Protein AF-A0A7S1ZH70-F1 (afdb_monomer_lite)

Secondary structure (DSSP, 8-state):
-HHHHHHHHHHHHHHHHHHHHHHHHHHHHHHHHHHHHHHHHHHHHHHHHHHHHHH----SSHHHHHHHHHHHHHHHHHHHHHHHHHHHHHHTT-------------TT------------------PPP-----PPPP-PPPPPPPPPPPPPPPPP------------------TTSTTSSTTSS--

Structure (mmCIF, N/CA/C/O backbone):
data_AF-A0A7S1ZH70-F1
#
_entry.id   AF-A0A7S1ZH70-F1
#
loop_
_atom_site.group_PDB
_atom_site.id
_atom_site.type_symbol
_atom_site.label_atom_id
_atom_site.label_alt_id
_atom_site.label_comp_id
_atom_site.label_asym_id
_atom_site.label_entity_id
_atom_site.label_seq_id
_atom_site.pdbx_PDB_ins_code
_atom_site.Cartn_x
_atom_site.Cartn_y
_atom_site.Cartn_z
_atom_site.occupancy
_atom_site.B_iso_or_equiv
_atom_site.auth_seq_id
_atom_site.auth_comp_id
_atom_site.auth_asym_id
_atom_site.auth_atom_id
_atom_site.pdbx_PDB_model_num
ATOM 1 N N . SER A 1 1 ? -40.461 10.692 35.714 1.00 78.75 1 SER A N 1
ATOM 2 C CA . SER A 1 1 ? -40.812 12.091 35.344 1.00 78.75 1 SER A CA 1
ATOM 3 C C . SER A 1 1 ? -40.307 12.393 33.932 1.00 78.75 1 SER A C 1
ATOM 5 O O . SER A 1 1 ? -39.311 11.797 33.543 1.00 78.75 1 SER A O 1
ATOM 7 N N . ILE A 1 2 ? -40.936 13.295 33.163 1.00 85.19 2 ILE A N 1
ATOM 8 C CA . ILE A 1 2 ? -40.445 13.715 31.826 1.00 85.19 2 ILE A CA 1
ATOM 9 C C . ILE A 1 2 ? -38.984 14.205 31.889 1.00 85.19 2 ILE A C 1
ATOM 11 O O . ILE A 1 2 ? -38.187 13.892 31.008 1.00 85.19 2 ILE A O 1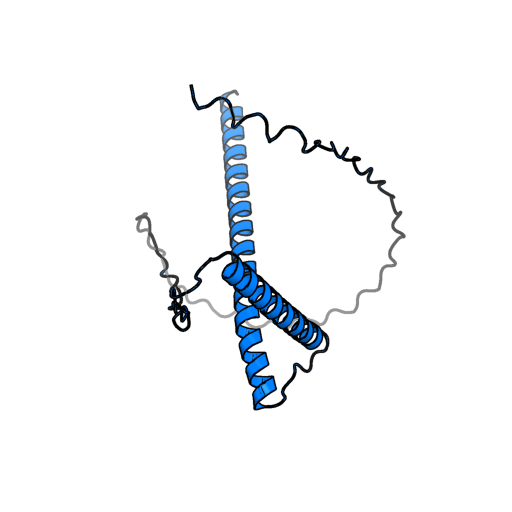
ATOM 15 N N . GLY A 1 3 ? -38.592 14.879 32.977 1.00 87.69 3 GLY A N 1
ATOM 16 C CA . GLY A 1 3 ? -37.208 15.335 33.168 1.00 87.69 3 GLY A CA 1
ATOM 17 C C . GLY A 1 3 ? -36.186 14.198 33.305 1.00 87.69 3 GLY A C 1
ATOM 18 O O . GLY A 1 3 ? -35.054 14.316 32.852 1.00 87.69 3 GLY A O 1
ATOM 19 N N . GLU A 1 4 ? -36.586 13.058 33.860 1.00 87.88 4 GLU A N 1
ATOM 20 C CA . GLU A 1 4 ? -35.712 11.893 34.038 1.00 87.88 4 GLU A CA 1
ATOM 21 C C . GLU A 1 4 ? -35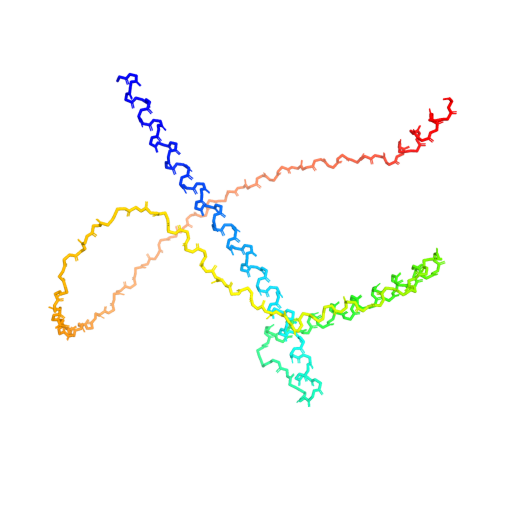.443 11.171 32.710 1.00 87.88 4 GLU A C 1
ATOM 23 O O . GLU A 1 4 ? -34.321 10.746 32.435 1.00 87.88 4 GLU A O 1
ATOM 28 N N . GLN A 1 5 ? -36.453 11.104 31.837 1.00 87.06 5 GLN A N 1
ATOM 29 C CA . GLN A 1 5 ? -36.300 10.568 30.482 1.00 87.06 5 GLN A CA 1
ATOM 30 C C . GLN A 1 5 ? -35.365 11.439 29.636 1.00 87.06 5 GLN A C 1
ATOM 32 O O . GLN A 1 5 ? -34.507 10.903 28.935 1.00 87.06 5 GLN A O 1
ATOM 37 N N . ALA A 1 6 ? -35.472 12.768 29.751 1.00 88.25 6 ALA A N 1
ATOM 38 C CA . ALA A 1 6 ? -34.573 13.698 29.069 1.00 88.25 6 ALA A CA 1
ATOM 39 C C . ALA A 1 6 ? -33.112 13.536 29.531 1.00 88.25 6 ALA A C 1
ATOM 41 O O . ALA A 1 6 ? -32.202 13.478 28.703 1.00 88.25 6 ALA A O 1
ATOM 42 N N . LEU A 1 7 ? -32.879 13.385 30.840 1.00 91.56 7 LEU A N 1
ATOM 43 C CA . LEU A 1 7 ? -31.537 13.152 31.387 1.00 91.56 7 LEU A CA 1
ATOM 44 C C . LEU A 1 7 ? -30.940 11.817 30.920 1.00 91.56 7 LEU A C 1
ATOM 46 O O . LEU A 1 7 ? -29.763 11.759 30.556 1.00 91.56 7 LEU A O 1
ATOM 50 N N . ASN A 1 8 ? -31.739 10.749 30.884 1.00 90.81 8 ASN A N 1
ATOM 51 C CA . ASN A 1 8 ? -31.286 9.446 30.396 1.00 90.81 8 ASN A CA 1
ATOM 52 C C . ASN A 1 8 ? -30.991 9.469 28.890 1.00 90.81 8 ASN A C 1
ATOM 54 O O . ASN A 1 8 ? -29.968 8.931 28.465 1.00 90.81 8 ASN A O 1
ATOM 58 N N . ALA A 1 9 ? -31.816 10.152 28.090 1.00 88.81 9 ALA A N 1
ATOM 59 C CA . ALA A 1 9 ? -31.551 10.356 26.667 1.00 88.81 9 ALA A CA 1
ATOM 60 C C . ALA A 1 9 ? -30.234 11.117 26.435 1.00 88.81 9 ALA A C 1
ATOM 62 O O . ALA A 1 9 ? -29.438 10.712 25.589 1.00 88.81 9 ALA A O 1
ATOM 63 N N . GLY A 1 10 ? -29.958 12.154 27.235 1.00 91.12 10 GLY A N 1
ATOM 64 C CA . GLY A 1 10 ? -28.695 12.894 27.188 1.00 91.12 10 GLY A CA 1
ATOM 65 C C . GLY A 1 10 ? -27.475 12.018 27.489 1.00 91.12 10 GLY A C 1
ATOM 66 O O . GLY A 1 10 ? -26.493 12.058 26.750 1.00 91.12 10 GLY A O 1
ATOM 67 N N . LYS A 1 11 ? -27.549 11.160 28.517 1.00 91.75 11 LYS A N 1
ATOM 68 C CA . LYS A 1 11 ? -26.471 10.206 28.841 1.00 91.75 11 LYS A CA 1
ATOM 69 C C . LYS A 1 11 ? -26.224 9.206 27.710 1.00 91.75 11 LYS A C 1
ATOM 71 O O . LYS A 1 11 ? -25.075 8.979 27.342 1.00 91.75 11 LYS A O 1
ATOM 76 N N . VAL A 1 12 ? -27.288 8.643 27.131 1.00 92.25 12 VAL A N 1
ATOM 77 C CA . VAL A 1 12 ? -27.175 7.704 26.001 1.00 92.25 12 VAL A CA 1
ATOM 78 C C . VAL A 1 12 ? -26.585 8.393 24.772 1.00 92.25 12 VAL A C 1
ATOM 80 O O . VAL A 1 12 ? -25.713 7.825 24.117 1.00 92.25 12 VAL A O 1
ATOM 83 N N . ALA A 1 13 ? -27.010 9.621 24.469 1.00 92.62 13 ALA A N 1
ATOM 84 C CA . ALA A 1 13 ? -26.456 10.398 23.365 1.00 92.62 13 ALA A CA 1
ATOM 85 C C . ALA A 1 13 ? -24.967 10.710 23.580 1.00 92.62 13 ALA A C 1
ATOM 87 O O . ALA A 1 13 ? -24.171 10.518 22.663 1.00 92.62 13 ALA A O 1
ATOM 88 N N . ALA A 1 14 ? -24.573 11.107 24.795 1.00 93.06 14 ALA A N 1
ATOM 89 C CA . ALA A 1 14 ? -23.177 11.365 25.138 1.00 93.06 14 ALA A CA 1
ATOM 90 C C . ALA A 1 14 ? -22.303 10.106 24.995 1.00 93.06 14 ALA A C 1
ATOM 92 O O . ALA A 1 14 ? -21.243 10.167 24.374 1.00 93.06 14 ALA A O 1
ATOM 93 N N . MET A 1 15 ? -22.772 8.955 25.494 1.00 92.56 15 MET A N 1
ATOM 94 C CA . MET A 1 15 ? -22.069 7.674 25.345 1.00 92.56 15 MET A CA 1
ATOM 95 C C . MET A 1 15 ? -21.939 7.238 23.882 1.00 92.56 15 MET A C 1
ATOM 97 O O . MET A 1 15 ? -20.882 6.780 23.459 1.00 92.56 15 MET A O 1
ATOM 101 N N . ARG A 1 16 ? -22.999 7.393 23.082 1.00 91.69 16 ARG A N 1
ATOM 102 C CA . ARG A 1 16 ? -22.940 7.070 21.649 1.00 91.69 16 ARG A CA 1
ATOM 103 C C . ARG A 1 16 ? -22.021 8.023 20.891 1.00 91.69 16 ARG A C 1
ATOM 105 O O . ARG A 1 16 ? -21.341 7.597 19.963 1.00 91.69 16 ARG A O 1
ATOM 112 N N . GLY A 1 17 ? -21.976 9.292 21.294 1.00 94.06 17 GLY A N 1
ATOM 113 C CA . GLY A 1 17 ? -21.063 10.284 20.735 1.00 94.06 17 GLY A CA 1
ATOM 114 C C . GLY A 1 17 ? -19.596 9.936 20.992 1.00 94.06 17 GLY A C 1
ATOM 115 O O . GLY A 1 17 ? -18.787 10.000 20.066 1.00 94.06 17 GLY A O 1
ATOM 116 N N . SER A 1 18 ? -19.249 9.513 22.213 1.00 94.62 18 SER A N 1
ATOM 117 C CA . SER A 1 18 ? -17.877 9.096 22.528 1.00 94.62 18 SER A CA 1
ATOM 118 C C . SER A 1 18 ? -17.482 7.814 21.796 1.00 94.62 18 SER A C 1
ATOM 120 O O . SER A 1 18 ? -16.385 7.746 21.248 1.00 94.62 18 SER A O 1
ATOM 122 N N . GLU A 1 19 ? -18.384 6.836 21.702 1.00 94.69 19 GLU A N 1
ATOM 123 C CA . GLU A 1 19 ? -18.140 5.605 20.947 1.00 94.69 19 GLU A CA 1
ATOM 124 C C . GLU A 1 19 ? -17.935 5.879 19.450 1.00 94.69 19 GLU A C 1
ATOM 126 O O . GLU A 1 19 ? -16.988 5.367 18.848 1.00 94.69 19 GLU A O 1
ATOM 131 N N . ALA A 1 20 ? -18.785 6.717 18.847 1.00 96.38 20 ALA A N 1
ATOM 132 C CA . ALA A 1 20 ? -18.647 7.113 17.449 1.00 96.38 20 ALA A CA 1
ATOM 133 C C . ALA A 1 20 ? -17.297 7.796 17.195 1.00 96.38 20 ALA A C 1
ATOM 135 O O . ALA A 1 20 ? -16.597 7.425 16.253 1.00 96.38 20 ALA A O 1
ATOM 136 N N . LYS A 1 21 ? -16.889 8.718 18.080 1.00 96.50 21 LYS A N 1
ATOM 137 C CA . LYS A 1 21 ? -15.575 9.367 18.014 1.00 96.50 21 LYS A CA 1
ATOM 138 C C . LYS A 1 21 ? -14.439 8.342 18.057 1.00 96.50 21 LYS A C 1
ATOM 140 O O . LYS A 1 21 ? -13.582 8.356 17.179 1.00 96.50 21 LYS A O 1
ATOM 145 N N . SER A 1 22 ? -14.452 7.419 19.021 1.00 96.81 22 SER A N 1
ATOM 146 C CA . SER A 1 22 ? -13.400 6.402 19.141 1.00 96.81 22 SER A CA 1
ATOM 147 C C . SER A 1 22 ? -13.312 5.497 17.910 1.00 96.81 22 SER A C 1
ATOM 149 O O . SER A 1 22 ? -12.210 5.177 17.469 1.00 96.81 22 SER A O 1
ATOM 151 N N . ARG A 1 23 ? -14.446 5.112 17.311 1.00 96.81 23 ARG A N 1
ATOM 152 C CA . ARG A 1 23 ? -14.457 4.318 16.070 1.00 96.81 23 ARG A CA 1
ATOM 153 C C . ARG A 1 23 ? -13.861 5.091 14.896 1.00 96.81 23 ARG A C 1
ATOM 155 O O . ARG A 1 23 ? -13.096 4.521 14.119 1.00 96.81 23 ARG A O 1
ATOM 162 N N . THR A 1 24 ? -14.179 6.379 14.776 1.00 97.88 24 THR A N 1
ATOM 163 C CA . THR A 1 24 ? -13.577 7.243 13.755 1.00 97.88 24 THR A CA 1
ATOM 164 C C . THR A 1 24 ? -12.068 7.363 13.955 1.00 97.88 24 THR A C 1
ATOM 166 O O . THR A 1 24 ? -11.327 7.188 12.990 1.00 97.88 24 THR A O 1
ATOM 169 N N . ASP A 1 25 ? -11.601 7.572 15.187 1.00 97.31 25 ASP A N 1
ATOM 170 C CA . ASP A 1 25 ? -10.170 7.680 15.490 1.00 97.31 25 ASP A CA 1
ATOM 171 C C . ASP A 1 25 ? -9.408 6.392 15.129 1.00 97.31 25 ASP A C 1
ATOM 173 O O . ASP A 1 25 ? -8.321 6.454 14.550 1.00 97.31 25 ASP A O 1
ATOM 177 N N . VAL A 1 26 ? -9.985 5.218 15.413 1.00 98.00 26 VAL A N 1
ATOM 178 C CA . VAL A 1 26 ? -9.408 3.921 15.015 1.00 98.00 26 VAL A CA 1
ATOM 179 C C . VAL A 1 26 ? -9.323 3.808 13.494 1.00 98.00 26 VAL A C 1
ATOM 181 O O . VAL A 1 26 ? -8.246 3.533 12.969 1.00 98.00 26 VAL A O 1
ATOM 184 N N . ALA A 1 27 ? -10.407 4.104 12.774 1.00 97.69 27 ALA A N 1
ATOM 185 C CA . ALA A 1 27 ? -10.429 4.019 11.314 1.00 97.69 27 ALA A CA 1
ATOM 186 C C . ALA A 1 27 ? -9.417 4.972 10.648 1.00 97.69 27 ALA A C 1
ATOM 188 O O . ALA A 1 27 ? -8.801 4.632 9.637 1.00 97.69 27 ALA A O 1
ATOM 189 N N . VAL A 1 28 ? -9.220 6.170 11.210 1.00 98.06 28 VAL A N 1
ATOM 190 C CA . VAL A 1 28 ? -8.206 7.124 10.733 1.00 98.06 28 VAL A CA 1
ATOM 191 C C . VAL A 1 28 ? -6.799 6.559 10.936 1.00 98.06 28 VAL A C 1
ATOM 193 O O . VAL A 1 28 ? -5.997 6.575 10.001 1.00 98.06 28 VAL A O 1
ATOM 196 N N . LYS A 1 29 ? -6.505 6.008 12.119 1.00 97.44 29 LYS A N 1
ATOM 197 C CA . LYS A 1 29 ? -5.196 5.406 12.416 1.00 97.44 29 LYS A CA 1
ATOM 198 C C . LYS A 1 29 ? -4.912 4.174 11.564 1.00 97.44 29 LYS A C 1
ATOM 200 O O . LYS A 1 29 ? -3.794 4.015 11.086 1.00 97.44 29 LYS A O 1
ATOM 205 N N . GLU A 1 30 ? -5.906 3.328 11.315 1.00 97.62 30 GLU A N 1
ATOM 206 C CA . GLU A 1 30 ? -5.758 2.167 10.430 1.00 97.62 30 GLU A CA 1
ATOM 207 C C . GLU A 1 30 ? -5.365 2.588 9.010 1.00 97.62 30 GLU A C 1
ATOM 209 O O . GLU A 1 30 ? -4.441 2.016 8.431 1.00 97.62 30 GLU A O 1
ATOM 214 N N . ARG A 1 31 ? -5.989 3.644 8.471 1.00 96.81 31 ARG A N 1
ATOM 215 C CA . ARG A 1 31 ? -5.605 4.207 7.166 1.00 96.81 31 ARG A CA 1
ATOM 216 C C . ARG A 1 31 ? -4.177 4.746 7.167 1.00 96.81 31 ARG A C 1
ATOM 218 O O . ARG A 1 31 ? -3.447 4.504 6.211 1.00 96.81 31 ARG A O 1
ATOM 225 N N . GLN A 1 32 ? -3.764 5.432 8.233 1.00 97.00 32 GLN A N 1
ATOM 226 C CA . GLN A 1 32 ? -2.388 5.921 8.373 1.00 97.00 32 GLN A CA 1
ATOM 227 C C . GLN A 1 32 ? -1.381 4.766 8.408 1.00 97.00 32 GLN A C 1
ATOM 229 O O . GLN A 1 32 ? -0.375 4.811 7.708 1.00 97.00 32 GLN A O 1
ATOM 234 N N . ILE A 1 33 ? -1.672 3.702 9.161 1.00 96.75 33 ILE A N 1
ATOM 235 C CA . ILE A 1 33 ? -0.824 2.506 9.224 1.00 96.75 33 ILE A CA 1
ATOM 236 C C . ILE A 1 33 ? -0.704 1.854 7.844 1.00 96.75 33 ILE A C 1
ATOM 238 O O . ILE A 1 33 ? 0.391 1.453 7.455 1.00 96.75 33 ILE A O 1
ATOM 242 N N . LEU A 1 34 ? -1.805 1.741 7.098 1.00 97.19 34 LEU A N 1
ATOM 243 C CA . LEU A 1 34 ? -1.778 1.191 5.742 1.00 97.19 34 LEU A CA 1
ATOM 244 C C . LEU A 1 34 ? -0.919 2.040 4.804 1.00 97.19 34 LEU A C 1
ATOM 246 O O . LEU A 1 34 ? -0.105 1.483 4.074 1.00 97.19 34 LEU A O 1
ATOM 250 N N . HIS A 1 35 ? -1.051 3.363 4.867 1.00 96.38 35 HIS A N 1
ATOM 251 C CA . HIS A 1 35 ? -0.239 4.271 4.065 1.00 96.38 35 HIS A CA 1
ATOM 252 C C . HIS A 1 35 ? 1.257 4.136 4.387 1.00 96.38 35 HIS A C 1
ATOM 254 O O . HIS A 1 35 ? 2.059 3.947 3.479 1.00 96.38 35 HIS A O 1
ATOM 260 N N . ILE A 1 36 ? 1.626 4.114 5.672 1.00 97.12 36 ILE A N 1
ATOM 261 C CA . ILE A 1 36 ? 3.022 3.921 6.099 1.00 97.12 36 ILE A CA 1
ATOM 262 C C . ILE A 1 36 ? 3.561 2.571 5.617 1.00 97.12 36 ILE A C 1
ATOM 264 O O . ILE A 1 36 ? 4.693 2.492 5.155 1.00 97.12 36 ILE A O 1
ATOM 268 N N . LYS A 1 37 ? 2.761 1.500 5.694 1.00 95.38 37 LYS A N 1
ATOM 269 C CA . LYS A 1 37 ? 3.162 0.175 5.193 1.00 95.38 37 LYS A CA 1
ATOM 270 C C . LYS A 1 37 ? 3.405 0.174 3.684 1.00 95.38 37 LYS A C 1
ATOM 272 O O . LYS A 1 37 ? 4.312 -0.515 3.229 1.00 95.38 37 LYS A O 1
ATOM 277 N N . GLN A 1 38 ? 2.595 0.910 2.924 1.00 93.56 38 GLN A N 1
ATOM 278 C CA . GLN A 1 38 ? 2.762 1.047 1.478 1.00 93.56 38 GLN A CA 1
ATOM 279 C C . GLN A 1 38 ? 4.043 1.815 1.144 1.00 93.56 38 GLN A C 1
ATOM 281 O O . GLN A 1 38 ? 4.863 1.298 0.394 1.00 93.56 38 GLN A O 1
ATOM 286 N N . GLU A 1 39 ? 4.241 2.988 1.748 1.00 94.12 39 GLU A N 1
ATOM 287 C CA . GLU A 1 39 ? 5.449 3.810 1.574 1.00 94.12 39 GLU A CA 1
ATOM 288 C C . GLU A 1 39 ? 6.710 3.019 1.944 1.00 94.12 39 GLU A C 1
ATOM 290 O O . GLU A 1 39 ? 7.630 2.900 1.140 1.00 94.12 39 GLU A O 1
ATOM 295 N N . PHE A 1 40 ? 6.703 2.373 3.114 1.00 95.94 40 PHE A N 1
ATOM 296 C CA . PHE A 1 40 ? 7.801 1.519 3.559 1.00 95.94 40 PHE A CA 1
ATOM 297 C C . PHE A 1 40 ? 8.105 0.394 2.563 1.00 95.94 40 PHE A C 1
ATOM 299 O O . PHE A 1 40 ? 9.266 0.099 2.301 1.00 95.94 40 PHE A O 1
ATOM 306 N N . GLY A 1 41 ? 7.075 -0.246 2.001 1.00 92.62 41 GLY A N 1
ATOM 307 C CA . GLY A 1 41 ? 7.249 -1.303 1.007 1.00 92.62 41 GLY A CA 1
ATOM 308 C C . GLY A 1 41 ? 7.908 -0.809 -0.284 1.00 92.62 41 GLY A C 1
ATOM 309 O O . GLY A 1 41 ? 8.744 -1.522 -0.837 1.00 92.62 41 GLY A O 1
ATOM 310 N N . LEU A 1 42 ? 7.568 0.403 -0.733 1.00 92.75 42 LEU A N 1
ATOM 311 C CA . LEU A 1 42 ? 8.178 1.032 -1.908 1.00 92.75 42 LEU A CA 1
ATOM 312 C C . LEU A 1 42 ? 9.655 1.362 -1.656 1.00 92.75 42 LEU A C 1
ATOM 314 O O . LEU A 1 42 ? 10.510 0.962 -2.440 1.00 92.75 42 LEU A O 1
ATOM 318 N N . GLU A 1 43 ? 9.965 2.011 -0.531 1.00 94.62 43 GLU A N 1
ATOM 319 C CA . GLU A 1 43 ? 11.347 2.352 -0.168 1.00 94.62 43 GLU A CA 1
ATOM 320 C C . GLU A 1 43 ? 12.215 1.106 0.039 1.00 94.62 43 GLU A C 1
ATOM 322 O O . GLU A 1 43 ? 13.364 1.048 -0.403 1.00 94.62 43 GLU A O 1
ATOM 327 N N . LEU A 1 44 ? 11.663 0.084 0.699 1.00 94.94 44 LEU A N 1
ATOM 328 C CA . LEU A 1 44 ? 12.362 -1.175 0.919 1.00 94.94 44 LEU A CA 1
ATOM 329 C C . LEU A 1 44 ? 12.677 -1.868 -0.408 1.00 94.94 44 LEU A C 1
ATOM 331 O O . LEU A 1 44 ? 13.776 -2.396 -0.558 1.00 94.94 44 LEU A O 1
ATOM 335 N N . PHE A 1 45 ? 11.743 -1.870 -1.362 1.00 95.69 45 PHE A N 1
ATOM 336 C CA . PHE A 1 45 ? 11.951 -2.513 -2.657 1.00 95.69 45 PHE A CA 1
ATOM 337 C C . PHE A 1 45 ? 13.146 -1.914 -3.413 1.00 95.69 45 PHE A C 1
ATOM 339 O O . PHE A 1 45 ? 13.986 -2.670 -3.900 1.00 95.69 45 PHE A O 1
ATOM 346 N N . ASP A 1 46 ? 13.289 -0.586 -3.421 1.00 94.38 46 ASP A N 1
ATOM 347 C CA . ASP A 1 46 ? 14.436 0.092 -4.042 1.00 94.38 46 ASP A CA 1
ATOM 348 C C . ASP A 1 46 ? 15.767 -0.334 -3.401 1.00 94.38 46 ASP A C 1
ATOM 350 O O . ASP A 1 46 ? 16.752 -0.606 -4.093 1.00 94.38 46 ASP A O 1
ATOM 354 N N . VAL A 1 47 ? 15.802 -0.442 -2.068 1.00 95.69 47 VAL A N 1
ATOM 355 C CA . VAL A 1 47 ? 16.986 -0.924 -1.339 1.00 95.69 47 VAL A CA 1
ATOM 356 C C . VAL A 1 47 ? 17.301 -2.375 -1.699 1.00 95.69 47 VAL A C 1
ATOM 358 O O . VAL A 1 47 ? 18.466 -2.710 -1.915 1.00 95.69 47 VAL A O 1
ATOM 361 N N . LEU A 1 48 ? 16.282 -3.232 -1.788 1.00 95.44 48 LEU A N 1
ATOM 362 C CA . LEU A 1 48 ? 16.445 -4.637 -2.158 1.00 95.44 48 LEU A CA 1
ATOM 363 C C . LEU A 1 48 ? 17.006 -4.798 -3.573 1.00 95.44 48 LEU A C 1
ATOM 365 O O . LEU A 1 48 ? 17.937 -5.579 -3.759 1.00 95.44 48 LEU A O 1
ATOM 369 N N . MET A 1 49 ? 16.512 -4.014 -4.532 1.00 95.19 49 MET A N 1
ATOM 370 C CA . MET A 1 49 ? 17.051 -3.982 -5.892 1.00 95.19 49 MET A CA 1
ATOM 371 C C . MET A 1 49 ? 18.528 -3.584 -5.906 1.00 95.19 49 MET A C 1
ATOM 373 O O . MET A 1 49 ? 19.347 -4.284 -6.496 1.00 95.19 49 MET A O 1
ATOM 377 N N . MET A 1 50 ? 18.900 -2.510 -5.198 1.00 96.19 50 MET A N 1
ATOM 378 C CA . MET A 1 50 ? 20.304 -2.088 -5.116 1.00 96.19 50 MET A CA 1
ATOM 379 C C . MET A 1 50 ? 21.205 -3.164 -4.493 1.00 96.19 50 MET A C 1
ATOM 381 O O . MET A 1 50 ? 22.363 -3.303 -4.887 1.00 96.19 50 MET A O 1
ATOM 385 N N . LEU A 1 51 ? 20.712 -3.909 -3.501 1.00 96.50 51 LEU A N 1
ATOM 386 C CA . LEU A 1 51 ? 21.462 -4.999 -2.876 1.00 96.50 51 LEU A CA 1
ATOM 387 C C . LEU A 1 51 ? 21.607 -6.209 -3.807 1.00 96.50 51 LEU A C 1
ATOM 389 O O . LEU A 1 51 ? 22.671 -6.833 -3.831 1.00 96.50 51 LEU A O 1
ATOM 393 N N . GLU A 1 52 ? 20.574 -6.530 -4.584 1.00 96.00 52 GLU A N 1
ATOM 394 C CA . GLU A 1 52 ? 20.644 -7.576 -5.603 1.00 96.00 52 GLU A CA 1
ATOM 395 C C . GLU A 1 52 ? 21.659 -7.204 -6.693 1.00 96.00 52 GLU A C 1
ATOM 397 O O . GLU A 1 52 ? 22.544 -7.997 -7.003 1.00 96.00 52 GLU A O 1
ATOM 402 N N . GLU A 1 53 ? 21.586 -5.987 -7.231 1.00 96.19 53 GLU A N 1
ATOM 403 C CA . GLU A 1 53 ? 22.451 -5.532 -8.326 1.00 96.19 53 GLU A CA 1
ATOM 404 C C . GLU A 1 53 ? 23.926 -5.433 -7.914 1.00 96.19 53 GLU A C 1
ATOM 406 O O . GLU A 1 53 ? 24.808 -5.870 -8.653 1.00 96.19 53 GLU A O 1
ATOM 411 N N . ASN A 1 54 ? 24.209 -4.889 -6.725 1.00 97.81 54 ASN A N 1
ATOM 412 C CA . ASN A 1 54 ? 25.585 -4.652 -6.280 1.00 97.81 54 ASN A CA 1
ATOM 413 C C . ASN A 1 54 ? 26.226 -5.868 -5.603 1.00 97.81 54 ASN A C 1
ATOM 415 O O . ASN A 1 54 ? 27.443 -6.046 -5.674 1.00 97.81 54 ASN A O 1
ATOM 419 N N . HIS A 1 55 ? 25.433 -6.680 -4.900 1.00 96.69 55 HIS A N 1
ATOM 420 C CA . HIS A 1 55 ? 25.946 -7.753 -4.044 1.00 96.69 55 HIS A CA 1
ATOM 421 C C . HIS A 1 55 ? 25.375 -9.135 -4.372 1.00 96.69 55 HIS A C 1
ATOM 423 O O . HIS A 1 55 ? 25.769 -10.110 -3.732 1.00 96.69 55 HIS A O 1
ATOM 429 N N . GLY A 1 56 ? 24.447 -9.251 -5.328 1.00 96.19 56 GLY A N 1
ATOM 430 C CA . GLY A 1 56 ? 23.731 -10.503 -5.591 1.00 96.19 56 GLY A CA 1
ATOM 431 C C . GLY A 1 56 ? 22.894 -10.964 -4.397 1.00 96.19 56 GLY A C 1
ATOM 432 O O . GLY A 1 56 ? 22.601 -12.154 -4.264 1.00 96.19 56 GLY A O 1
ATOM 433 N N . TRP A 1 57 ? 22.572 -10.052 -3.476 1.00 96.94 57 TRP A N 1
ATOM 434 C CA . TRP A 1 57 ? 21.883 -10.400 -2.244 1.00 96.94 57 TRP A CA 1
ATOM 435 C C . TRP A 1 57 ? 20.385 -10.558 -2.496 1.00 96.94 57 TRP A C 1
ATOM 437 O O . TRP A 1 57 ? 19.753 -9.708 -3.116 1.00 96.94 57 TRP A O 1
ATOM 447 N N . LEU A 1 58 ? 19.806 -11.632 -1.961 1.00 95.19 58 LEU A N 1
ATOM 448 C CA . LEU A 1 58 ? 18.370 -11.895 -1.998 1.00 95.19 58 LEU A CA 1
ATOM 449 C C . LEU A 1 58 ? 17.869 -12.228 -0.588 1.00 95.19 58 LEU A C 1
ATOM 451 O O . LEU A 1 58 ? 18.584 -12.910 0.156 1.00 95.19 58 LEU A O 1
ATOM 455 N N . PRO A 1 59 ? 16.624 -11.858 -0.231 1.00 95.50 59 PRO A N 1
ATOM 456 C CA . PRO A 1 59 ? 16.054 -12.188 1.071 1.00 95.50 59 PRO A CA 1
ATOM 457 C C . PRO A 1 59 ? 16.143 -13.696 1.362 1.00 95.50 59 PRO A C 1
ATOM 459 O O . PRO A 1 59 ? 15.780 -14.496 0.492 1.00 95.50 59 PRO A O 1
ATOM 462 N N . PRO A 1 60 ? 16.640 -14.121 2.539 1.00 96.56 60 PRO A N 1
ATOM 463 C CA . PRO A 1 60 ? 16.769 -15.542 2.870 1.00 96.56 60 PRO A CA 1
ATOM 464 C C . PRO A 1 60 ? 15.414 -16.191 3.175 1.00 96.56 60 PRO A C 1
ATOM 466 O O . PRO A 1 60 ? 15.228 -17.379 2.922 1.00 96.56 60 PRO A O 1
ATOM 469 N N . ASP A 1 61 ? 14.463 -15.414 3.699 1.00 97.94 61 ASP A N 1
ATOM 470 C CA . ASP A 1 61 ? 13.112 -15.891 3.966 1.00 97.94 61 ASP A CA 1
ATOM 471 C C . ASP A 1 61 ? 12.350 -16.134 2.656 1.00 97.94 61 ASP A C 1
ATOM 473 O O . ASP A 1 61 ? 12.288 -15.273 1.774 1.00 97.94 61 ASP A O 1
ATOM 477 N N . ARG A 1 62 ? 11.749 -17.322 2.539 1.00 97.88 62 ARG A N 1
ATOM 478 C CA . ARG A 1 62 ? 11.056 -17.757 1.322 1.00 97.88 62 ARG A CA 1
ATOM 479 C C . ARG A 1 62 ? 9.836 -16.895 1.003 1.00 97.88 62 ARG A C 1
ATOM 481 O O . ARG A 1 62 ? 9.582 -16.639 -0.171 1.00 97.88 62 ARG A O 1
ATOM 488 N N . ASN A 1 63 ? 9.081 -16.469 2.013 1.00 97.19 63 ASN A N 1
ATOM 489 C CA . ASN A 1 63 ? 7.875 -15.671 1.802 1.00 97.19 63 ASN A CA 1
ATOM 490 C C . ASN A 1 63 ? 8.252 -14.255 1.370 1.00 97.19 63 ASN A C 1
ATOM 492 O O . ASN A 1 63 ? 7.687 -13.738 0.409 1.00 97.19 63 ASN A O 1
ATOM 496 N N . VAL A 1 64 ? 9.256 -13.663 2.024 1.00 95.25 64 VAL A N 1
ATOM 497 C CA . VAL A 1 64 ? 9.787 -12.349 1.638 1.00 95.25 64 VAL A CA 1
ATOM 498 C C . VAL A 1 64 ? 10.339 -12.392 0.214 1.00 95.25 64 VAL A C 1
ATOM 500 O O . VAL A 1 64 ? 10.023 -11.512 -0.583 1.00 95.25 64 VAL A O 1
ATOM 503 N N . ARG A 1 65 ? 11.095 -13.439 -0.143 1.00 96.88 65 ARG A N 1
ATOM 504 C CA . ARG A 1 65 ? 11.607 -13.617 -1.508 1.00 96.88 65 ARG A CA 1
ATOM 505 C C . ARG A 1 65 ? 10.483 -13.750 -2.536 1.00 96.88 65 ARG A C 1
ATOM 507 O O . ARG A 1 65 ? 10.528 -13.087 -3.561 1.00 96.88 65 ARG A O 1
ATOM 514 N N . ALA A 1 66 ? 9.447 -14.537 -2.246 1.00 97.38 66 ALA A N 1
ATOM 515 C CA . ALA A 1 66 ? 8.311 -14.691 -3.153 1.00 97.38 66 ALA A CA 1
ATOM 516 C C . ALA A 1 66 ? 7.581 -13.361 -3.418 1.00 97.38 66 ALA A C 1
ATOM 518 O O . ALA A 1 66 ? 7.193 -13.094 -4.556 1.00 97.38 66 ALA A O 1
ATOM 519 N N . ILE A 1 67 ? 7.418 -12.526 -2.384 1.00 95.75 67 ILE A N 1
ATOM 520 C CA . ILE A 1 67 ? 6.831 -11.185 -2.515 1.00 95.75 67 ILE A CA 1
ATOM 521 C C . ILE A 1 67 ? 7.749 -10.282 -3.344 1.00 95.75 67 ILE A C 1
ATOM 523 O O . ILE A 1 67 ? 7.276 -9.634 -4.272 1.00 95.75 67 ILE A O 1
ATOM 527 N N . TYR A 1 68 ? 9.052 -10.276 -3.056 1.00 96.31 68 TYR A N 1
ATOM 528 C CA . TYR A 1 68 ? 10.037 -9.498 -3.809 1.00 96.31 68 TYR A CA 1
ATOM 529 C C . TYR A 1 68 ? 10.027 -9.847 -5.306 1.00 96.31 68 TYR A C 1
ATOM 531 O O . TYR A 1 68 ? 9.879 -8.962 -6.150 1.00 96.31 68 TYR A O 1
ATOM 539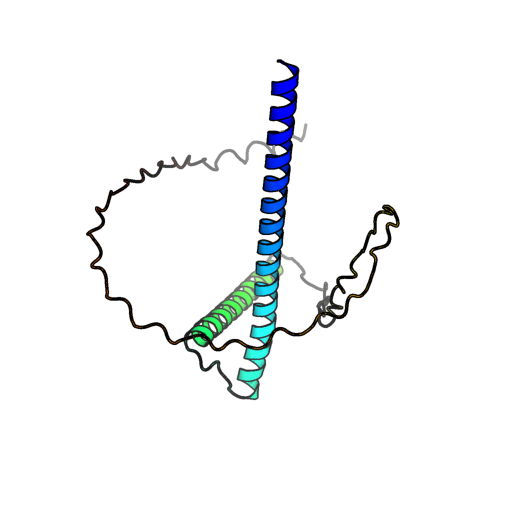 N N . ASP A 1 69 ? 10.082 -11.139 -5.635 1.00 96.81 69 ASP A N 1
ATOM 540 C CA . ASP A 1 69 ? 10.064 -11.615 -7.019 1.00 96.81 69 ASP A CA 1
ATOM 541 C C . ASP A 1 69 ? 8.756 -11.238 -7.735 1.00 96.81 69 ASP A C 1
ATOM 543 O O . ASP A 1 69 ? 8.757 -10.965 -8.937 1.00 96.81 69 ASP A O 1
ATOM 547 N N . GLN A 1 70 ? 7.626 -11.233 -7.017 1.00 96.88 70 GLN A N 1
ATOM 548 C CA . GLN A 1 70 ? 6.345 -10.781 -7.559 1.00 96.88 70 GLN A CA 1
ATOM 549 C C . GLN A 1 70 ? 6.356 -9.279 -7.850 1.00 96.88 70 GLN A C 1
ATOM 551 O O . GLN A 1 70 ? 6.038 -8.895 -8.972 1.00 96.88 70 GLN A O 1
ATOM 556 N N . CYS A 1 71 ? 6.789 -8.451 -6.895 1.00 95.69 71 CYS A N 1
ATOM 557 C CA . CYS A 1 71 ? 6.901 -7.003 -7.083 1.00 95.69 71 CYS A CA 1
ATOM 558 C C . CYS A 1 71 ? 7.786 -6.650 -8.285 1.00 95.69 71 CYS A C 1
ATOM 560 O O . CYS A 1 71 ? 7.454 -5.756 -9.059 1.00 95.69 71 CYS A O 1
ATOM 562 N N . ARG A 1 72 ? 8.880 -7.393 -8.486 1.00 95.88 72 ARG A N 1
ATOM 563 C CA . ARG A 1 72 ? 9.765 -7.218 -9.639 1.00 95.88 72 ARG A CA 1
ATOM 564 C C . ARG A 1 72 ? 9.058 -7.492 -10.969 1.00 95.88 72 ARG A C 1
ATOM 566 O O . ARG A 1 72 ? 9.154 -6.680 -11.884 1.00 95.88 72 ARG A O 1
ATOM 573 N N . ARG A 1 73 ? 8.306 -8.596 -11.071 1.00 97.62 73 ARG A N 1
ATOM 574 C CA . ARG A 1 73 ? 7.492 -8.893 -12.266 1.00 97.62 73 ARG A CA 1
ATOM 575 C C . ARG A 1 73 ? 6.446 -7.811 -12.520 1.00 97.62 73 ARG A C 1
ATOM 577 O O . ARG A 1 73 ? 6.271 -7.383 -13.658 1.00 97.62 73 ARG A O 1
ATOM 584 N N . ASP A 1 74 ? 5.779 -7.359 -11.463 1.00 95.94 74 ASP A N 1
ATOM 585 C CA . ASP A 1 74 ? 4.755 -6.321 -11.563 1.00 95.94 74 ASP A CA 1
ATOM 586 C C . ASP A 1 74 ? 5.353 -4.995 -12.058 1.00 95.94 74 ASP A C 1
ATOM 588 O O . ASP A 1 74 ? 4.749 -4.326 -12.900 1.00 95.94 74 ASP A O 1
ATOM 592 N N . LEU A 1 75 ? 6.557 -4.634 -11.597 1.00 92.56 75 LEU A N 1
ATOM 593 C CA . LEU A 1 75 ? 7.275 -3.448 -12.059 1.00 92.56 75 LEU A CA 1
ATOM 594 C C . LEU A 1 75 ? 7.609 -3.537 -13.553 1.00 92.56 75 LEU A C 1
ATOM 596 O O . LEU A 1 75 ? 7.307 -2.601 -14.295 1.00 92.56 75 LEU A O 1
ATOM 600 N N . ASP A 1 76 ? 8.154 -4.665 -14.011 1.00 95.12 76 ASP A N 1
ATOM 601 C CA . ASP A 1 76 ? 8.446 -4.892 -15.432 1.00 95.12 76 ASP A CA 1
ATOM 602 C C . ASP A 1 76 ? 7.183 -4.758 -16.294 1.00 95.12 76 ASP A C 1
ATOM 604 O O . ASP A 1 76 ? 7.200 -4.147 -17.368 1.00 95.12 76 ASP A O 1
ATOM 608 N N . ASP A 1 77 ? 6.059 -5.297 -15.822 1.00 97.00 77 ASP A N 1
ATOM 609 C CA . ASP A 1 77 ? 4.774 -5.195 -16.506 1.00 97.00 77 ASP A CA 1
ATOM 610 C C . ASP A 1 77 ? 4.236 -3.761 -16.528 1.00 97.00 77 ASP A C 1
ATOM 612 O O . ASP A 1 77 ? 3.677 -3.325 -17.540 1.00 97.00 77 ASP A O 1
ATOM 616 N N . ILE A 1 78 ? 4.397 -3.008 -15.437 1.00 94.31 78 ILE A N 1
ATOM 617 C CA . ILE A 1 78 ? 4.020 -1.592 -15.364 1.00 94.31 78 ILE A CA 1
ATOM 618 C C . ILE A 1 78 ? 4.864 -0.766 -16.334 1.00 94.31 78 ILE A C 1
ATOM 620 O O . ILE A 1 78 ? 4.301 0.039 -17.079 1.00 94.31 78 ILE A O 1
ATOM 624 N N . LEU A 1 79 ? 6.180 -0.983 -16.374 1.00 93.00 79 LEU A N 1
ATOM 625 C CA . LEU A 1 79 ? 7.087 -0.283 -17.283 1.00 93.00 79 LEU A CA 1
ATOM 626 C C . LEU A 1 79 ? 6.718 -0.557 -18.744 1.00 93.00 79 LEU A C 1
ATOM 628 O O . LEU A 1 79 ? 6.487 0.386 -19.500 1.00 93.00 79 LEU A O 1
ATOM 632 N N . LYS A 1 80 ? 6.502 -1.826 -19.113 1.00 96.69 80 LYS A N 1
ATOM 633 C CA . LYS A 1 80 ? 6.029 -2.203 -20.458 1.00 96.69 80 LYS A CA 1
ATOM 634 C C . LYS A 1 80 ? 4.694 -1.545 -20.805 1.00 96.69 80 LYS A C 1
ATOM 636 O O . LYS A 1 80 ? 4.524 -1.009 -21.901 1.00 96.69 80 LYS A O 1
ATOM 641 N N . LYS A 1 81 ? 3.723 -1.560 -19.884 1.00 96.38 81 LYS A N 1
ATOM 642 C CA . LYS A 1 81 ? 2.414 -0.914 -20.091 1.00 96.38 81 LYS A C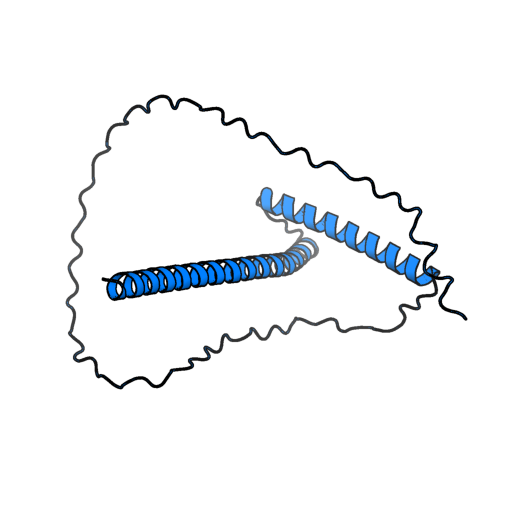A 1
ATOM 643 C C . LYS A 1 81 ? 2.560 0.598 -20.263 1.00 96.38 81 LYS A C 1
ATOM 645 O O . LYS A 1 81 ? 1.871 1.169 -21.109 1.00 96.38 81 LYS A O 1
ATOM 650 N N . ASN A 1 82 ? 3.426 1.242 -19.485 1.00 93.25 82 ASN A N 1
ATOM 651 C CA . ASN A 1 82 ? 3.703 2.672 -19.596 1.00 93.25 82 ASN A CA 1
ATOM 652 C C . ASN A 1 82 ? 4.367 3.013 -20.929 1.00 93.25 82 ASN A C 1
ATOM 654 O O . ASN A 1 82 ? 3.950 3.976 -21.567 1.00 93.25 82 ASN A O 1
ATOM 658 N N . ASP A 1 83 ? 5.309 2.198 -21.398 1.00 94.94 83 ASP A N 1
ATOM 659 C CA . ASP A 1 83 ? 5.951 2.383 -22.699 1.00 94.94 83 ASP A CA 1
ATOM 660 C C . ASP A 1 83 ? 4.946 2.268 -23.851 1.00 94.94 83 ASP A C 1
ATOM 662 O O . ASP A 1 83 ? 4.896 3.143 -24.715 1.00 94.94 83 ASP A O 1
ATOM 666 N N . VAL A 1 84 ? 4.068 1.259 -23.823 1.00 95.75 84 VAL A N 1
ATOM 667 C CA . VAL A 1 84 ? 2.990 1.106 -24.817 1.00 95.75 84 VAL A CA 1
ATOM 668 C C . VAL A 1 84 ? 2.016 2.285 -24.773 1.00 95.75 84 VAL A C 1
ATOM 670 O O . VAL A 1 84 ? 1.596 2.782 -25.818 1.00 95.75 84 VAL A O 1
ATOM 673 N N . LYS A 1 85 ? 1.632 2.752 -23.578 1.00 94.19 85 LYS A N 1
ATOM 674 C CA . LYS A 1 85 ? 0.755 3.926 -23.427 1.00 94.19 85 LYS A CA 1
ATOM 675 C C . LYS A 1 85 ? 1.420 5.190 -23.963 1.00 94.19 85 LYS A C 1
ATOM 677 O O . LYS A 1 85 ? 0.775 5.945 -24.685 1.00 94.19 85 LYS A O 1
ATOM 682 N N . ARG A 1 86 ? 2.696 5.401 -23.641 1.00 90.19 86 ARG A N 1
ATOM 683 C CA . ARG A 1 86 ? 3.487 6.537 -24.122 1.00 90.19 86 ARG A CA 1
ATOM 684 C C . ARG A 1 86 ? 3.585 6.526 -25.646 1.00 90.19 86 ARG A C 1
ATOM 686 O O . ARG A 1 86 ? 3.402 7.565 -26.267 1.00 90.19 86 ARG A O 1
ATOM 693 N N . GLU A 1 87 ? 3.783 5.356 -26.246 1.00 92.19 87 GLU A N 1
ATOM 694 C CA . GLU A 1 87 ? 3.816 5.207 -27.701 1.00 92.19 87 GLU A CA 1
ATOM 695 C C . GLU A 1 87 ? 2.462 5.508 -28.356 1.00 92.19 87 GLU A C 1
ATOM 697 O O . GLU A 1 87 ? 2.395 6.237 -29.343 1.00 92.19 87 GLU A O 1
ATOM 702 N N . LYS A 1 88 ? 1.360 5.012 -27.782 1.00 91.50 88 LYS A N 1
ATOM 703 C CA . LYS A 1 88 ? 0.007 5.325 -28.269 1.00 91.50 88 LYS A CA 1
ATOM 704 C C . LYS A 1 88 ? -0.300 6.820 -28.199 1.00 91.50 88 LYS A C 1
ATOM 706 O O . LYS A 1 88 ? -0.872 7.364 -29.138 1.00 91.50 88 LYS A O 1
ATOM 711 N N . LEU A 1 89 ? 0.088 7.486 -27.109 1.00 88.31 89 LEU A N 1
ATOM 712 C CA . LEU A 1 89 ? -0.071 8.937 -26.972 1.00 88.31 89 LEU A CA 1
ATOM 713 C C . LEU A 1 89 ? 0.730 9.689 -28.038 1.00 88.31 89 LEU A C 1
ATOM 715 O O . LEU A 1 89 ? 0.192 10.601 -28.663 1.00 88.31 89 LEU A O 1
ATOM 719 N N . ARG A 1 90 ? 1.964 9.246 -28.309 1.00 89.31 90 ARG A N 1
ATOM 720 C CA . ARG A 1 90 ? 2.803 9.795 -29.380 1.00 89.31 90 ARG A CA 1
ATOM 721 C C . ARG A 1 90 ? 2.139 9.663 -30.756 1.00 89.31 90 ARG A C 1
ATOM 723 O O . ARG A 1 90 ? 2.166 10.608 -31.535 1.00 89.31 90 ARG A O 1
ATOM 730 N N . GLN A 1 91 ? 1.509 8.523 -31.050 1.00 91.25 91 GLN A N 1
ATOM 731 C CA . GLN A 1 91 ? 0.809 8.288 -32.325 1.00 91.25 91 GLN A CA 1
ATOM 732 C C . GLN A 1 91 ? -0.458 9.135 -32.491 1.00 91.25 91 GLN A C 1
ATOM 734 O O . GLN A 1 91 ? -0.783 9.537 -33.604 1.00 91.25 91 GLN A O 1
ATOM 739 N N . LEU A 1 92 ? -1.159 9.437 -31.397 1.00 91.25 92 LEU A N 1
ATOM 740 C CA . LEU A 1 92 ? -2.364 10.274 -31.404 1.00 91.25 92 LEU A CA 1
ATOM 741 C C . LEU A 1 92 ? -2.062 11.782 -31.510 1.00 91.25 92 LEU A C 1
ATOM 743 O O . LEU A 1 92 ? -2.970 12.596 -31.367 1.00 91.25 92 LEU A O 1
ATOM 747 N N . GLY A 1 93 ? -0.803 12.168 -31.744 1.00 83.88 93 GLY A N 1
ATOM 748 C CA . GLY A 1 93 ? -0.391 13.572 -31.811 1.00 83.88 93 GLY A CA 1
ATOM 749 C C . GLY A 1 93 ? -0.297 14.248 -30.442 1.00 83.88 93 GLY A C 1
ATOM 750 O O . GLY A 1 93 ? -0.165 15.468 -30.369 1.00 83.88 93 GLY A O 1
ATOM 751 N N . GLY A 1 94 ? -0.348 13.473 -29.353 1.00 75.31 94 GLY A N 1
ATOM 752 C CA . GLY A 1 94 ? 0.010 13.950 -28.028 1.00 75.31 94 GLY A CA 1
ATOM 753 C C . GLY A 1 94 ? 1.522 14.105 -27.956 1.00 75.31 94 GLY A C 1
ATOM 754 O O . GLY A 1 94 ? 2.232 13.142 -27.667 1.00 75.31 94 GLY A O 1
ATOM 755 N N . ASP A 1 95 ? 2.019 15.308 -28.233 1.00 62.12 95 ASP A N 1
ATOM 756 C CA . ASP A 1 95 ? 3.391 15.669 -27.905 1.00 62.12 95 ASP A CA 1
ATOM 757 C C . ASP A 1 95 ? 3.538 15.641 -26.377 1.00 62.12 95 ASP A C 1
ATOM 759 O O . ASP A 1 95 ? 3.175 16.577 -25.669 1.00 62.12 95 ASP A O 1
ATOM 763 N N . VAL A 1 96 ? 4.049 14.529 -25.843 1.00 61.91 96 VAL A N 1
ATOM 764 C CA . VAL A 1 96 ? 4.498 14.421 -24.442 1.00 61.91 96 VAL A CA 1
ATOM 765 C C . VAL A 1 96 ? 5.913 15.017 -24.320 1.00 61.91 96 VAL A C 1
ATOM 767 O O . VAL A 1 96 ? 6.759 14.545 -23.561 1.00 61.91 96 VAL A O 1
ATOM 770 N N . GLY A 1 97 ? 6.205 16.037 -25.125 1.00 55.00 97 GLY A N 1
ATOM 771 C CA . GLY A 1 97 ? 7.403 16.846 -25.071 1.00 55.00 97 GLY A CA 1
ATOM 772 C C . GLY A 1 97 ? 7.296 17.867 -23.945 1.00 55.00 97 GLY A C 1
ATOM 773 O O . GLY A 1 97 ? 6.625 18.885 -24.060 1.00 55.00 97 GLY A O 1
ATOM 774 N N . GLY A 1 98 ? 8.014 17.626 -22.848 1.00 53.00 98 GLY A N 1
ATOM 775 C CA . GLY A 1 98 ? 8.548 18.745 -22.067 1.00 53.00 98 GLY A CA 1
ATOM 776 C C . GLY A 1 98 ? 7.795 19.194 -20.814 1.00 53.00 98 GLY A C 1
ATOM 777 O O . GLY A 1 98 ? 7.878 20.363 -20.462 1.00 53.00 98 GLY A O 1
ATOM 778 N N . SER A 1 99 ? 7.178 18.295 -20.046 1.00 50.56 99 SER A N 1
ATOM 779 C CA . SER A 1 99 ? 7.075 18.497 -18.583 1.00 50.56 99 SER A CA 1
ATOM 780 C C . SER A 1 99 ? 8.034 17.549 -17.868 1.00 50.56 99 SER A C 1
ATOM 782 O O . SER A 1 99 ? 7.676 16.630 -17.138 1.00 50.56 99 SER A O 1
ATOM 784 N N . ASN A 1 100 ? 9.311 17.775 -18.159 1.00 48.81 100 ASN A N 1
ATOM 785 C CA . ASN A 1 100 ? 10.439 17.155 -17.498 1.00 48.81 100 ASN A CA 1
ATOM 786 C C . ASN A 1 100 ? 10.443 17.540 -16.003 1.00 48.81 100 ASN A C 1
ATOM 788 O O . ASN A 1 100 ? 10.433 18.721 -15.662 1.00 48.81 100 ASN A O 1
ATOM 792 N N . GLY A 1 101 ? 10.511 16.544 -15.121 1.00 47.38 101 GLY A N 1
ATOM 793 C CA . GLY A 1 101 ? 11.426 16.628 -13.980 1.00 47.38 101 GLY A CA 1
ATOM 794 C C . GLY A 1 101 ? 11.044 17.488 -12.770 1.00 47.38 101 GLY A C 1
ATOM 795 O O . GLY A 1 101 ? 11.899 18.176 -12.224 1.00 47.38 101 GLY A O 1
ATOM 796 N N . LYS A 1 102 ? 9.817 17.375 -12.260 1.00 43.19 102 LYS A N 1
ATOM 797 C CA . LYS A 1 102 ? 9.673 17.138 -10.810 1.00 43.19 102 LYS A CA 1
ATOM 798 C C . LYS A 1 102 ? 9.337 15.654 -10.645 1.00 43.19 102 LYS A C 1
ATOM 800 O O . LYS A 1 102 ? 8.210 15.287 -10.360 1.00 43.19 102 LYS A O 1
ATOM 805 N N . SER A 1 103 ? 10.260 14.735 -10.909 1.00 49.12 103 SER A N 1
ATOM 806 C CA . SER A 1 103 ? 11.127 14.241 -9.830 1.00 49.12 103 SER A CA 1
ATOM 807 C C . SER A 1 103 ? 11.063 15.095 -8.552 1.00 49.12 103 SER A C 1
ATOM 809 O O . SER A 1 103 ? 11.998 15.792 -8.177 1.00 49.12 103 SER A O 1
ATOM 811 N N . GLY A 1 104 ? 9.966 14.986 -7.797 1.00 45.34 104 GLY A N 1
ATOM 812 C CA . GLY A 1 104 ? 10.211 14.795 -6.371 1.00 45.34 104 GLY A CA 1
ATOM 813 C C . GLY A 1 104 ? 11.048 13.513 -6.316 1.00 45.34 104 GLY A C 1
ATOM 814 O O . GLY A 1 104 ? 10.526 12.446 -6.566 1.00 45.34 104 GLY A O 1
ATOM 815 N N . SER A 1 105 ? 12.367 13.509 -6.126 1.00 42.19 105 SER A N 1
ATOM 816 C CA . SER A 1 105 ? 13.077 14.241 -5.081 1.00 42.19 105 SER A CA 1
ATOM 817 C C . SER A 1 105 ? 12.193 14.443 -3.853 1.00 42.19 105 SER A C 1
ATOM 819 O O . SER A 1 105 ? 12.122 15.506 -3.252 1.00 42.19 105 SER A O 1
ATOM 821 N N . PHE A 1 106 ? 11.517 13.358 -3.478 1.00 48.47 106 PHE A N 1
ATOM 822 C CA . PHE A 1 106 ? 11.142 13.081 -2.106 1.00 48.47 106 PHE A CA 1
ATOM 823 C C . PHE A 1 106 ? 12.359 12.517 -1.340 1.00 48.47 106 PHE A C 1
ATOM 825 O O . PHE A 1 106 ? 12.221 11.879 -0.312 1.00 48.47 106 PHE A O 1
ATOM 832 N N . ARG A 1 107 ? 13.597 12.820 -1.776 1.00 45.84 107 ARG A N 1
ATOM 833 C CA . ARG A 1 107 ? 14.813 12.754 -0.938 1.00 45.84 107 ARG A CA 1
ATOM 834 C C . ARG A 1 107 ? 14.896 13.990 -0.040 1.00 45.84 107 ARG A C 1
ATOM 836 O O . ARG A 1 107 ? 15.893 14.700 0.019 1.00 45.84 107 ARG A O 1
ATOM 843 N N . GLY A 1 108 ? 13.768 14.283 0.583 1.00 42.72 108 GLY A N 1
ATOM 844 C CA . GLY A 1 108 ? 13.482 15.518 1.283 1.00 42.72 108 GLY A CA 1
ATOM 845 C C . GLY A 1 108 ? 12.159 15.421 2.020 1.00 42.72 108 GLY A C 1
ATOM 846 O O . GLY A 1 108 ? 11.503 16.442 2.210 1.00 42.72 108 GLY A O 1
ATOM 847 N N . ALA A 1 109 ? 11.769 14.220 2.461 1.00 46.31 109 ALA A N 1
ATOM 848 C CA . ALA A 1 109 ? 10.954 14.109 3.654 1.00 46.31 109 ALA A CA 1
ATOM 849 C C . ALA A 1 109 ? 11.762 14.732 4.804 1.00 46.31 109 ALA A C 1
ATOM 851 O O . ALA A 1 109 ? 12.418 14.063 5.599 1.00 46.31 109 ALA A O 1
ATOM 852 N N . LYS A 1 110 ? 11.703 16.067 4.909 1.00 47.25 110 LYS A N 1
ATOM 853 C CA . LYS A 1 110 ? 11.483 16.672 6.211 1.00 47.25 110 LYS A CA 1
ATOM 854 C C . LYS A 1 110 ? 10.276 15.921 6.734 1.00 47.25 110 LYS A C 1
ATOM 856 O O . LYS A 1 110 ? 9.156 16.194 6.305 1.00 47.25 110 LYS A O 1
ATOM 861 N N . PHE A 1 111 ? 10.542 14.922 7.573 1.00 46.38 111 PHE A N 1
ATOM 862 C CA . PHE A 1 111 ? 9.568 14.389 8.501 1.00 46.38 111 PHE A CA 1
ATOM 863 C C . PHE A 1 111 ? 8.665 15.562 8.890 1.00 46.38 111 PHE A C 1
ATOM 865 O O . PHE A 1 111 ? 9.206 16.609 9.284 1.00 46.38 111 PHE A O 1
ATOM 872 N N . PRO A 1 112 ? 7.331 15.473 8.755 1.00 50.47 112 PRO A N 1
ATOM 873 C CA . PRO A 1 112 ? 6.506 16.296 9.603 1.00 50.47 112 PRO A CA 1
ATOM 874 C C . PRO A 1 112 ? 6.952 15.911 11.008 1.00 50.47 112 PRO A C 1
AT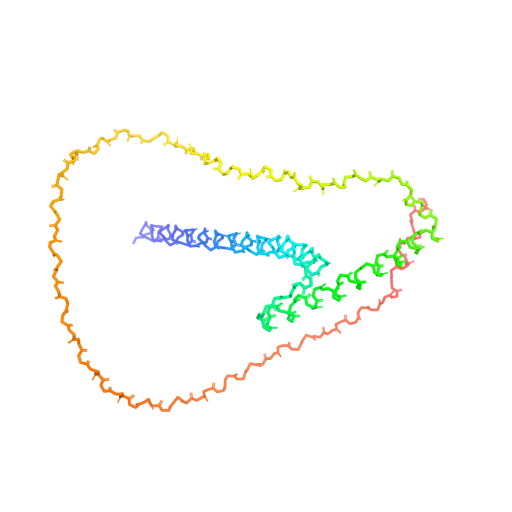OM 876 O O . PRO A 1 112 ? 6.607 14.851 11.526 1.00 50.47 112 PRO A O 1
ATOM 879 N N . SER A 1 113 ? 7.827 16.740 11.585 1.00 43.84 113 SER A N 1
ATOM 880 C CA . SER A 1 113 ? 7.922 16.853 13.020 1.00 43.84 113 SER A CA 1
ATOM 881 C C . SER A 1 113 ? 6.471 17.009 13.414 1.00 43.84 113 SER A C 1
ATOM 883 O O . SER A 1 113 ? 5.832 17.998 13.040 1.00 43.84 113 SER A O 1
ATOM 885 N N . TYR A 1 114 ? 5.921 15.966 14.031 1.00 46.72 114 TYR A N 1
ATOM 886 C CA . TYR A 1 114 ? 4.743 16.085 14.858 1.00 46.72 114 TYR A CA 1
ATOM 887 C C . TYR A 1 114 ? 5.153 17.087 15.938 1.00 46.72 114 TYR A C 1
ATOM 889 O O . TYR A 1 114 ? 5.575 16.735 17.033 1.00 46.72 114 TYR A O 1
ATOM 897 N N . ARG A 1 115 ? 5.125 18.368 15.567 1.00 44.44 115 ARG A N 1
ATOM 898 C CA . ARG A 1 115 ? 5.045 19.478 16.480 1.00 44.44 115 ARG A CA 1
ATOM 899 C C . ARG A 1 115 ? 3.666 19.268 17.064 1.00 44.44 115 ARG A C 1
ATOM 901 O O . ARG A 1 115 ? 2.673 19.524 16.385 1.00 44.44 115 ARG A O 1
ATOM 908 N N . GLY A 1 116 ? 3.644 18.639 18.238 1.00 43.72 116 GLY A N 1
ATOM 909 C CA . GLY A 1 116 ? 2.504 18.691 19.127 1.00 43.72 116 GLY A CA 1
ATOM 910 C C . GLY A 1 116 ? 2.107 20.152 19.185 1.00 43.72 116 GLY A C 1
ATOM 911 O O . GLY A 1 116 ? 2.842 20.993 19.700 1.00 43.72 116 GLY A O 1
ATOM 912 N N . ASP A 1 117 ? 1.024 20.477 18.491 1.00 41.31 117 ASP A N 1
ATOM 913 C CA . ASP A 1 117 ? 0.264 21.663 18.804 1.00 41.31 117 ASP A CA 1
ATOM 914 C C . ASP A 1 117 ? -0.440 21.299 20.104 1.00 41.31 117 ASP A C 1
ATOM 916 O O . ASP A 1 117 ? -1.546 20.752 20.137 1.00 41.31 117 ASP A O 1
ATOM 920 N N . ASP A 1 118 ? 0.319 21.479 21.179 1.00 48.56 118 ASP A N 1
ATOM 921 C CA . ASP A 1 118 ? -0.156 21.491 22.542 1.00 48.56 118 ASP A CA 1
ATOM 922 C C . ASP A 1 118 ? -0.980 22.777 22.663 1.00 48.56 118 ASP A C 1
ATOM 924 O O . ASP A 1 118 ? -0.556 23.780 23.234 1.00 48.56 118 ASP A O 1
ATOM 928 N N . SER A 1 119 ? -2.163 22.784 22.048 1.00 46.69 119 SER A N 1
ATOM 929 C CA . SER A 1 119 ? -3.209 23.750 22.352 1.00 46.69 119 SER A CA 1
ATOM 930 C C . SER A 1 119 ? -3.722 23.424 23.755 1.00 46.69 119 SER A C 1
ATOM 932 O O . SER A 1 119 ? -4.787 22.835 23.953 1.00 46.69 119 SER A O 1
ATOM 934 N N . GLU A 1 120 ? -2.894 23.779 24.738 1.00 42.78 120 GLU A N 1
ATOM 935 C CA . GLU A 1 120 ? -3.242 23.940 26.136 1.00 42.78 120 GLU A CA 1
ATOM 936 C C . GLU A 1 120 ? -4.358 24.983 26.211 1.00 42.78 120 GLU A C 1
ATOM 938 O O . GLU A 1 120 ? -4.145 26.197 26.218 1.00 42.78 120 GLU A O 1
ATOM 943 N N . GLY A 1 121 ? -5.595 24.493 26.259 1.00 44.16 121 GLY A N 1
ATOM 944 C CA . GLY A 1 121 ? -6.688 25.257 26.823 1.00 44.16 121 GLY A CA 1
ATOM 945 C C . GLY A 1 121 ? -6.312 25.629 28.253 1.00 44.16 121 GLY A C 1
ATOM 946 O O . GLY A 1 121 ? -6.203 24.758 29.115 1.00 44.16 121 GLY A O 1
ATOM 947 N N . GLN A 1 122 ? -6.109 26.927 28.484 1.00 46.28 122 GLN A N 1
ATOM 948 C CA . GLN A 1 122 ? -5.994 27.541 29.802 1.00 46.28 122 GLN A CA 1
ATOM 949 C C . GLN A 1 122 ? -7.131 27.047 30.703 1.00 46.28 122 GLN A C 1
ATOM 951 O O . GLN A 1 122 ? -8.280 27.468 30.580 1.00 46.28 122 GLN A O 1
ATOM 956 N N . GLY A 1 123 ? -6.795 26.148 31.620 1.00 45.69 123 GLY A N 1
ATOM 957 C CA . GLY A 1 123 ? -7.700 25.625 32.626 1.00 45.69 123 GLY A CA 1
ATOM 958 C C . GLY A 1 123 ? -6.967 25.488 33.948 1.00 45.69 123 GLY A C 1
ATOM 959 O O . GLY A 1 123 ? -6.254 24.519 34.157 1.00 45.69 123 GLY A O 1
ATOM 960 N N . GLY A 1 124 ? -7.161 26.473 34.827 1.00 43.81 124 GLY A N 1
ATOM 961 C CA . GLY A 1 124 ? -7.129 26.305 36.281 1.00 43.81 124 GLY A CA 1
ATOM 962 C C . GLY A 1 124 ? -5.875 25.676 36.886 1.00 43.81 124 GLY A C 1
ATOM 963 O O . GLY A 1 124 ? -5.819 24.478 37.147 1.00 43.81 124 GLY A O 1
ATOM 964 N N . GLN A 1 125 ? -4.928 26.534 37.251 1.00 48.41 125 GLN A N 1
ATOM 965 C CA . GLN A 1 125 ? -3.848 26.243 38.186 1.00 48.41 125 GLN A CA 1
ATOM 966 C C . GLN A 1 125 ? -4.416 25.659 39.499 1.00 48.41 125 GLN A C 1
ATOM 968 O O . GLN A 1 125 ? -4.952 26.380 40.336 1.00 48.41 125 GLN A O 1
ATOM 973 N N . THR A 1 126 ? -4.294 24.345 39.687 1.00 51.91 126 THR A N 1
ATOM 974 C CA . THR A 1 126 ? -4.419 23.683 40.993 1.00 51.91 126 THR A CA 1
ATOM 975 C C . THR A 1 126 ? -3.151 22.869 41.225 1.00 51.91 126 THR A C 1
ATOM 977 O O . THR A 1 126 ? -2.819 21.962 40.469 1.00 51.91 126 THR A O 1
ATOM 980 N N . GLN A 1 127 ? -2.388 23.277 42.240 1.00 54.41 127 GLN A N 1
ATOM 981 C CA . GLN A 1 127 ? -1.144 22.638 42.666 1.00 54.41 127 GLN A CA 1
ATOM 982 C C . GLN A 1 127 ? -1.398 21.187 43.106 1.00 54.41 127 GLN A C 1
ATOM 984 O O . GLN A 1 127 ? -2.255 20.973 43.966 1.00 54.41 127 GLN A O 1
ATOM 989 N N . PRO A 1 128 ? -0.623 20.197 42.630 1.00 51.44 128 PRO A N 1
ATOM 990 C CA . PRO A 1 128 ? -0.502 18.930 43.331 1.00 51.44 128 PRO A CA 1
ATOM 991 C C . PRO A 1 128 ? 0.536 19.057 44.466 1.00 51.44 128 PRO A C 1
ATOM 993 O O . PRO A 1 128 ? 1.640 19.562 44.238 1.00 51.44 128 PRO A O 1
ATOM 996 N N . PRO A 1 129 ? 0.221 18.611 45.694 1.00 57.53 129 PRO A N 1
ATOM 997 C CA . PRO A 1 129 ? 1.187 18.568 46.780 1.00 57.53 129 PRO A CA 1
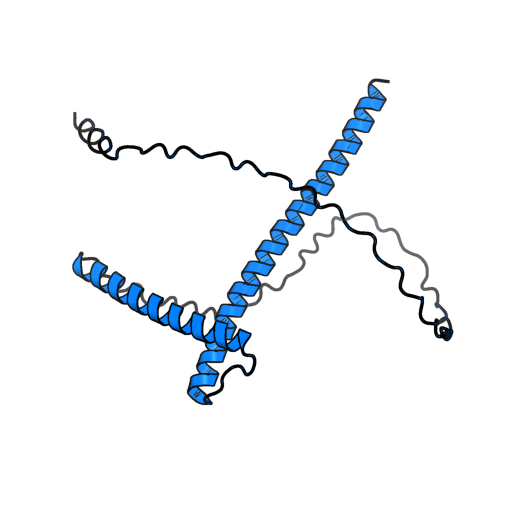ATOM 998 C C . PRO A 1 129 ? 2.124 17.359 46.645 1.00 57.53 129 PRO A C 1
ATOM 1000 O O . PRO A 1 129 ? 1.696 16.259 46.311 1.00 57.53 129 PRO A O 1
ATOM 1003 N N . GLY A 1 130 ? 3.386 17.576 47.017 1.00 47.41 130 GLY A N 1
ATOM 1004 C CA . GLY A 1 130 ? 4.198 16.594 47.737 1.00 47.41 130 GLY A CA 1
ATOM 1005 C C . GLY A 1 130 ? 4.777 15.437 46.926 1.00 47.41 130 GLY A C 1
ATOM 1006 O O . GLY A 1 130 ? 4.159 14.389 46.765 1.00 47.41 130 GLY A O 1
ATOM 1007 N N . VAL A 1 131 ? 6.049 15.580 46.553 1.00 49.31 131 VAL A N 1
ATOM 1008 C CA . VAL A 1 131 ? 6.938 14.456 46.238 1.00 49.31 131 VAL A CA 1
ATOM 1009 C C . VAL A 1 131 ? 7.123 13.626 47.512 1.00 49.31 131 VAL A C 1
ATOM 1011 O O . VAL A 1 131 ? 7.926 13.959 48.379 1.00 49.31 131 VAL A O 1
ATOM 1014 N N . GLY A 1 132 ? 6.334 12.561 47.641 1.00 47.81 132 GLY A N 1
ATOM 1015 C CA . GLY A 1 132 ? 6.563 11.498 48.609 1.00 47.81 132 GLY A CA 1
ATOM 1016 C C . GLY A 1 132 ? 7.611 10.529 48.070 1.00 47.81 132 GLY A C 1
ATOM 1017 O O . GLY A 1 132 ? 7.405 9.893 47.037 1.00 47.81 132 GLY A O 1
ATOM 1018 N N . THR A 1 133 ? 8.732 10.415 48.775 1.00 59.03 133 THR A N 1
ATOM 1019 C CA . THR A 1 133 ? 9.691 9.310 48.677 1.00 59.03 133 THR A CA 1
ATOM 1020 C C . THR A 1 133 ? 8.949 7.982 48.801 1.00 59.03 133 THR A C 1
ATOM 1022 O O . THR A 1 133 ? 8.442 7.647 49.869 1.00 59.03 133 THR A O 1
ATOM 1025 N N . ARG A 1 134 ? 8.846 7.236 47.697 1.00 48.62 134 ARG A N 1
ATOM 1026 C CA . ARG A 1 134 ? 8.230 5.909 47.684 1.00 48.62 134 ARG A CA 1
ATOM 1027 C C . ARG A 1 134 ? 9.323 4.854 47.796 1.00 48.62 134 ARG A C 1
ATOM 1029 O O . ARG A 1 134 ? 10.088 4.644 46.858 1.00 48.62 134 ARG A O 1
ATOM 1036 N N . ASP A 1 135 ? 9.358 4.225 48.965 1.00 50.41 135 ASP A N 1
ATOM 1037 C CA . ASP A 1 135 ? 10.073 2.987 49.246 1.00 50.41 135 ASP A CA 1
ATOM 1038 C C . ASP A 1 135 ? 9.823 1.940 48.154 1.00 50.41 135 ASP A C 1
ATOM 1040 O O . ASP A 1 135 ? 8.685 1.702 47.733 1.00 50.41 135 ASP A O 1
ATOM 1044 N N . GLN A 1 136 ? 10.906 1.308 47.704 1.00 56.72 136 GLN A N 1
ATOM 1045 C CA . GLN A 1 136 ? 10.846 0.132 46.846 1.00 56.72 136 GLN A CA 1
ATOM 1046 C C . GLN A 1 136 ? 10.269 -1.056 47.631 1.00 56.72 136 GLN A C 1
ATOM 1048 O O . GLN A 1 136 ? 10.836 -1.429 48.661 1.00 56.72 136 GLN A O 1
ATOM 1053 N N . PRO A 1 137 ? 9.204 -1.721 47.153 1.00 57.78 137 PRO A N 1
ATOM 1054 C CA . PRO A 1 137 ? 8.834 -3.020 47.680 1.00 57.78 137 PRO A CA 1
ATOM 1055 C C . PRO A 1 137 ? 9.779 -4.098 47.137 1.00 57.78 137 PRO A C 1
ATOM 1057 O O . PRO A 1 137 ? 9.976 -4.257 45.932 1.00 57.78 137 PRO A O 1
ATOM 1060 N N . SER A 1 138 ? 10.342 -4.836 48.087 1.00 61.47 138 SER A N 1
ATOM 1061 C CA . SER A 1 138 ? 11.170 -6.024 47.919 1.00 61.47 138 SER A CA 1
ATOM 1062 C C . SER A 1 138 ? 10.528 -7.059 46.985 1.00 61.47 138 SER A C 1
ATOM 1064 O O . SER A 1 138 ? 9.339 -7.367 47.086 1.00 61.47 138 SER A O 1
ATOM 1066 N N . VAL A 1 139 ? 11.340 -7.609 46.082 1.00 58.97 139 VAL A N 1
ATOM 1067 C CA . VAL A 1 139 ? 10.990 -8.674 45.137 1.00 58.97 139 VAL A CA 1
ATOM 1068 C C . VAL A 1 139 ? 10.629 -9.965 45.881 1.00 58.97 139 VAL A C 1
ATOM 1070 O O . VAL A 1 139 ? 11.490 -10.731 46.309 1.00 58.97 139 VAL A O 1
ATOM 1073 N N . HIS A 1 140 ? 9.331 -10.213 46.048 1.00 66.75 140 HIS A N 1
ATOM 1074 C CA . HIS A 1 140 ? 8.819 -11.468 46.587 1.00 66.75 140 HIS A CA 1
ATOM 1075 C C . HIS A 1 140 ? 8.866 -12.547 45.496 1.00 66.75 140 HIS A C 1
ATOM 1077 O O . HIS A 1 140 ? 8.244 -12.416 44.441 1.00 66.75 140 HIS A O 1
ATOM 1083 N N . ALA A 1 141 ? 9.648 -13.597 45.745 1.00 60.19 141 ALA A N 1
ATOM 1084 C CA . ALA A 1 141 ? 9.783 -14.759 44.879 1.00 60.19 141 ALA A CA 1
ATOM 1085 C C . ALA A 1 141 ? 8.420 -15.435 44.651 1.00 60.19 141 ALA A C 1
ATOM 1087 O O . ALA A 1 141 ? 7.729 -15.788 45.606 1.00 60.19 141 ALA A O 1
ATOM 1088 N N . MET A 1 142 ? 8.037 -15.632 43.387 1.00 65.12 142 MET A N 1
ATOM 1089 C CA . MET A 1 142 ? 6.836 -16.397 43.050 1.00 65.12 142 MET A CA 1
ATOM 1090 C C . MET A 1 142 ? 7.111 -17.910 43.118 1.00 65.12 142 MET A C 1
ATOM 1092 O O . MET A 1 142 ? 8.118 -18.366 42.568 1.00 65.12 142 MET A O 1
ATOM 1096 N N . PRO A 1 143 ? 6.230 -18.705 43.755 1.00 64.88 143 PRO A N 1
ATOM 1097 C CA . PRO A 1 143 ? 6.319 -20.159 43.750 1.00 64.88 143 PRO A CA 1
ATOM 1098 C C . PRO A 1 143 ? 5.932 -20.738 42.380 1.00 64.88 143 PRO A C 1
ATOM 1100 O O . PRO A 1 143 ? 4.993 -20.282 41.727 1.00 64.88 143 PRO A O 1
ATOM 1103 N N . ARG A 1 144 ? 6.677 -21.766 41.957 1.00 58.62 144 ARG A N 1
ATOM 1104 C CA . ARG A 1 144 ? 6.390 -22.601 40.782 1.00 58.62 144 ARG A CA 1
ATOM 1105 C C . ARG A 1 144 ? 5.032 -23.285 40.967 1.00 58.62 144 ARG A C 1
ATOM 1107 O O . ARG A 1 144 ? 4.880 -24.078 41.887 1.00 58.62 144 ARG A O 1
ATOM 1114 N N . GLY A 1 145 ? 4.075 -22.963 40.101 1.00 54.72 145 GLY A N 1
ATOM 1115 C CA . GLY A 1 145 ? 2.799 -23.668 40.003 1.00 54.72 145 GLY A CA 1
ATOM 1116 C C . GLY A 1 145 ? 2.939 -24.955 39.192 1.00 54.72 145 GLY A C 1
ATOM 1117 O O . GLY A 1 145 ? 3.547 -24.955 38.120 1.00 54.72 145 GLY A O 1
ATOM 1118 N N . ASP A 1 146 ? 2.380 -26.031 39.734 1.00 63.41 146 ASP A N 1
ATOM 1119 C CA . ASP A 1 146 ? 2.293 -27.365 39.141 1.00 63.41 146 ASP A CA 1
ATOM 1120 C C . ASP A 1 146 ? 1.399 -27.415 37.880 1.00 63.41 146 ASP A C 1
ATOM 1122 O O . ASP A 1 146 ? 0.508 -26.575 37.705 1.00 63.41 146 ASP A O 1
ATOM 1126 N N . PRO A 1 147 ? 1.602 -28.407 36.988 1.00 63.16 147 PRO A N 1
ATOM 1127 C CA . PRO A 1 147 ? 0.832 -28.554 35.756 1.00 63.16 147 PRO A CA 1
ATOM 1128 C C . PRO A 1 147 ? -0.610 -29.013 36.032 1.00 63.16 147 PRO A C 1
ATOM 1130 O O . PRO A 1 147 ? -0.853 -30.117 36.517 1.00 63.16 147 PRO A O 1
ATOM 1133 N N . VAL A 1 148 ? -1.584 -28.175 35.668 1.00 62.78 148 VAL A N 1
ATOM 1134 C CA . VAL A 1 148 ? -3.012 -28.523 35.682 1.00 62.78 148 VAL A CA 1
ATOM 1135 C C . VAL A 1 148 ? -3.355 -29.492 34.550 1.00 62.78 148 VAL A C 1
ATOM 1137 O O . VAL A 1 148 ? -3.023 -29.278 33.385 1.00 62.78 148 VAL A O 1
ATOM 1140 N N . ALA A 1 149 ? -4.035 -30.570 34.937 1.00 57.44 149 ALA A N 1
ATOM 1141 C CA . ALA A 1 149 ? -4.482 -31.666 34.096 1.00 57.44 149 ALA A CA 1
ATOM 1142 C C . ALA A 1 149 ? -5.435 -31.219 32.973 1.00 57.44 149 ALA A C 1
ATOM 1144 O O . ALA A 1 149 ? -6.338 -30.404 33.167 1.00 57.44 149 ALA A O 1
ATOM 1145 N N . ALA A 1 150 ? -5.239 -31.817 31.797 1.00 52.56 150 ALA A N 1
ATOM 1146 C CA . ALA A 1 150 ? -6.049 -31.618 30.606 1.00 52.56 150 ALA A CA 1
ATOM 1147 C C . ALA A 1 150 ? -7.518 -32.005 30.846 1.00 52.56 150 ALA A C 1
ATOM 1149 O O . ALA A 1 150 ? -7.833 -33.140 31.203 1.00 52.56 150 ALA A O 1
ATOM 1150 N N . THR A 1 151 ? -8.423 -31.058 30.610 1.00 68.62 151 THR A N 1
ATOM 1151 C CA . THR A 1 151 ? -9.869 -31.297 30.573 1.00 68.62 151 THR A CA 1
ATOM 1152 C C . THR A 1 151 ? -10.271 -31.695 29.145 1.00 68.62 151 THR A C 1
ATOM 1154 O O . THR A 1 151 ? -9.932 -30.967 28.210 1.00 68.62 151 THR A O 1
ATOM 1157 N N . PRO A 1 152 ? -10.972 -32.823 28.924 1.00 63.22 152 PRO A N 1
ATOM 1158 C CA . PRO A 1 152 ? -11.399 -33.226 27.587 1.00 63.22 152 PRO A CA 1
ATOM 1159 C C . PRO A 1 152 ? -12.521 -32.314 27.070 1.00 63.22 152 PRO A C 1
ATOM 1161 O O . PRO A 1 152 ? -13.559 -32.142 27.708 1.00 63.22 152 PRO A O 1
ATOM 1164 N N . SER A 1 153 ? -12.289 -31.718 25.901 1.00 62.62 153 SER A N 1
ATOM 1165 C CA . SER A 1 153 ? -13.237 -30.857 25.196 1.00 62.62 153 SER A CA 1
ATOM 1166 C C . SER A 1 153 ? -14.444 -31.649 24.684 1.00 62.62 153 SER A C 1
ATOM 1168 O O . SER A 1 153 ? -14.298 -32.663 24.003 1.00 62.62 153 SER A O 1
ATOM 1170 N N . ALA A 1 154 ? -15.643 -31.160 24.998 1.00 68.50 154 ALA A N 1
ATOM 1171 C CA . ALA A 1 154 ? -16.906 -31.668 24.478 1.00 68.50 154 ALA A CA 1
ATOM 1172 C C . ALA A 1 154 ? -17.067 -31.366 22.967 1.00 68.50 154 ALA A C 1
ATOM 1174 O O . ALA A 1 154 ? -16.561 -30.346 22.489 1.00 68.50 154 ALA A O 1
ATOM 1175 N N . PRO A 1 155 ? -17.787 -32.210 22.204 1.00 62.69 155 PRO A N 1
ATOM 1176 C CA . PRO A 1 155 ? -17.986 -32.013 20.770 1.00 62.69 155 PRO A CA 1
ATOM 1177 C C . PRO A 1 155 ? -18.918 -30.824 20.481 1.00 62.69 155 PRO A C 1
ATOM 1179 O O . PRO A 1 155 ? -20.090 -30.823 20.857 1.00 62.69 155 PRO A O 1
ATOM 1182 N N . GLN A 1 156 ? -18.394 -29.818 19.774 1.00 64.50 156 GLN A N 1
ATOM 1183 C CA . GLN A 1 156 ? -19.171 -28.711 19.212 1.00 64.50 156 GLN A CA 1
ATOM 1184 C C . GLN A 1 156 ? -20.120 -29.221 18.117 1.00 64.50 156 GLN A C 1
ATOM 1186 O O . GLN A 1 156 ? -19.687 -29.705 17.070 1.00 64.50 156 GLN A O 1
ATOM 1191 N N . GLN A 1 157 ? -21.425 -29.062 18.341 1.00 61.00 157 GLN A N 1
ATOM 1192 C CA . GLN A 1 157 ? -22.443 -29.203 17.304 1.00 61.00 157 GLN A CA 1
ATOM 1193 C C . GLN A 1 157 ? -22.295 -28.068 16.282 1.00 61.00 157 GLN A C 1
ATOM 1195 O O . GLN A 1 157 ? -22.494 -26.892 16.583 1.00 61.00 157 GLN A O 1
ATOM 1200 N N . GLN A 1 158 ? -21.933 -28.435 15.053 1.00 55.81 158 GLN A N 1
ATOM 1201 C CA . GLN A 1 158 ? -21.896 -27.539 13.903 1.00 55.81 158 GLN A CA 1
ATOM 1202 C C . GLN A 1 158 ? -23.323 -27.178 13.471 1.00 55.81 158 GLN A C 1
ATOM 1204 O O . GLN A 1 158 ? -23.976 -27.925 12.741 1.00 55.81 158 GLN A O 1
ATOM 1209 N N . HIS A 1 159 ? -23.801 -26.003 13.871 1.00 56.78 159 HIS A N 1
ATOM 1210 C CA . HIS A 1 159 ? -24.966 -25.392 13.242 1.00 56.78 159 HIS A CA 1
ATOM 1211 C C . HIS A 1 159 ? -24.540 -24.799 11.895 1.00 56.78 159 HIS A C 1
ATOM 1213 O O . HIS A 1 159 ? -23.895 -23.754 11.827 1.00 56.78 159 HIS A O 1
ATOM 1219 N N . LYS A 1 160 ? -24.884 -25.499 10.810 1.00 54.09 160 LYS A N 1
ATOM 1220 C CA . LYS A 1 160 ? -24.784 -24.995 9.437 1.00 54.09 160 LYS A CA 1
ATOM 1221 C C . LYS A 1 160 ? -25.742 -23.810 9.280 1.00 54.09 160 LYS A C 1
ATOM 1223 O O . LYS A 1 160 ? -26.932 -24.000 9.048 1.00 54.09 160 LYS A O 1
ATOM 1228 N N . ALA A 1 161 ? -25.231 -22.593 9.427 1.00 57.25 161 ALA A N 1
ATOM 1229 C CA . ALA A 1 161 ? -25.941 -21.393 9.013 1.00 57.25 161 ALA A CA 1
ATOM 1230 C C . ALA A 1 161 ? -25.849 -21.285 7.484 1.00 57.25 161 ALA A C 1
ATOM 1232 O O . ALA A 1 161 ? -24.817 -20.904 6.934 1.00 57.25 161 ALA A O 1
ATOM 1233 N N . SER A 1 162 ? -26.921 -21.674 6.796 1.00 61.75 162 SER A N 1
ATOM 1234 C CA . SER A 1 162 ? -27.087 -21.458 5.360 1.00 61.75 162 SER A CA 1
ATOM 1235 C C . SER A 1 162 ? -27.220 -19.958 5.095 1.00 61.75 162 SER A C 1
ATOM 1237 O O . SER A 1 162 ? -28.288 -19.376 5.275 1.00 61.75 162 SER A O 1
ATOM 1239 N N . PHE A 1 163 ? -26.122 -19.317 4.699 1.00 59.25 163 PHE A N 1
ATOM 1240 C CA . PHE A 1 163 ? -26.136 -17.943 4.206 1.00 59.25 163 PHE A CA 1
ATOM 1241 C C . PHE A 1 163 ? -26.715 -17.948 2.786 1.00 59.25 163 PHE A C 1
ATOM 1243 O O . PHE A 1 163 ? -26.048 -18.335 1.830 1.00 59.25 163 PHE A O 1
ATOM 1250 N N . SER A 1 164 ? -27.984 -17.559 2.657 1.00 64.19 164 SER A N 1
ATOM 1251 C CA . SER A 1 164 ? -28.616 -17.301 1.363 1.00 64.19 164 SER A CA 1
ATOM 1252 C C . SER A 1 164 ? -28.073 -15.984 0.810 1.00 64.19 164 SER A C 1
ATOM 1254 O O . SER A 1 164 ? -28.435 -14.911 1.288 1.00 64.19 164 SER A O 1
ATOM 1256 N N . THR A 1 165 ? -27.180 -16.053 -0.175 1.00 70.50 165 THR A N 1
ATOM 1257 C CA . THR A 1 165 ? -26.690 -14.875 -0.898 1.00 70.50 165 THR A CA 1
ATOM 1258 C C . THR A 1 165 ? -27.826 -14.282 -1.745 1.00 70.50 165 THR A C 1
ATOM 1260 O O . THR A 1 165 ? -28.435 -15.019 -2.521 1.00 70.50 165 THR A O 1
ATOM 1263 N N . PRO A 1 166 ? -28.149 -12.981 -1.627 1.00 60.47 166 PRO A N 1
ATOM 1264 C CA . PRO A 1 166 ? -29.104 -12.339 -2.521 1.00 60.47 166 PRO A CA 1
ATOM 1265 C C . PRO A 1 166 ? -28.520 -12.262 -3.937 1.00 60.47 166 PRO A C 1
ATOM 1267 O O . PRO A 1 166 ? -27.433 -11.730 -4.157 1.00 60.47 166 PRO A O 1
ATOM 1270 N N . GLN A 1 167 ? -29.257 -12.827 -4.888 1.00 64.69 167 GLN A N 1
ATOM 1271 C CA . GLN A 1 167 ? -28.952 -12.820 -6.312 1.00 64.69 167 GLN A CA 1
ATOM 1272 C C . GLN A 1 167 ? -29.148 -11.395 -6.852 1.00 64.69 167 GLN A C 1
ATOM 1274 O O . GLN A 1 167 ? -30.277 -10.929 -6.999 1.00 64.69 167 GLN A O 1
ATOM 1279 N N . PHE A 1 168 ? -28.048 -10.683 -7.098 1.00 60.84 168 PHE A N 1
ATOM 1280 C CA . PHE A 1 168 ? -28.075 -9.382 -7.764 1.00 60.84 168 PHE A CA 1
ATOM 1281 C C . PHE A 1 168 ? -28.436 -9.613 -9.237 1.00 60.84 168 PHE A C 1
ATOM 1283 O O . PHE A 1 168 ? -27.719 -10.308 -9.953 1.00 60.84 168 PHE A O 1
ATOM 1290 N N . GLN A 1 169 ? -29.587 -9.100 -9.667 1.00 61.94 169 GLN A N 1
ATOM 1291 C CA . GLN A 1 169 ? -29.968 -9.090 -11.076 1.00 61.94 169 GLN A CA 1
ATOM 1292 C C . GLN A 1 169 ? -29.123 -8.035 -11.792 1.00 61.94 169 GLN A C 1
ATOM 1294 O O . GLN A 1 169 ? -29.279 -6.837 -11.550 1.00 61.94 169 GLN A O 1
ATOM 1299 N N . ASP A 1 170 ? -28.225 -8.489 -12.663 1.00 51.53 170 ASP A N 1
ATOM 1300 C CA . ASP A 1 170 ? -27.515 -7.635 -13.609 1.00 51.53 170 ASP A CA 1
ATOM 1301 C C . ASP A 1 170 ? -28.522 -7.050 -14.608 1.00 51.53 170 ASP A C 1
ATOM 1303 O O . ASP A 1 170 ? -28.924 -7.689 -15.582 1.00 51.53 170 ASP A O 1
ATOM 1307 N N . ASN A 1 171 ? -28.951 -5.814 -14.356 1.00 58.41 171 ASN A N 1
ATOM 1308 C CA . ASN A 1 171 ? -29.648 -5.010 -15.350 1.00 58.41 171 ASN A CA 1
ATOM 1309 C C . ASN A 1 171 ? -28.638 -4.595 -16.424 1.00 58.41 171 ASN A C 1
ATOM 1311 O O . ASN A 1 171 ? -27.881 -3.637 -16.268 1.00 58.41 171 ASN A O 1
ATOM 1315 N N . HIS A 1 172 ? -28.641 -5.347 -17.519 1.00 55.44 172 HIS A N 1
ATOM 1316 C CA . HIS A 1 172 ? -27.925 -5.047 -18.748 1.00 55.44 172 HIS A CA 1
ATOM 1317 C C . HIS A 1 172 ? -28.490 -3.743 -19.344 1.00 55.44 172 HIS A C 1
ATOM 1319 O O . HIS A 1 172 ? -29.538 -3.739 -19.986 1.00 55.44 172 HIS A O 1
ATOM 1325 N N . ILE A 1 173 ? -27.834 -2.608 -19.088 1.00 57.41 173 ILE A N 1
ATOM 1326 C CA . ILE A 1 173 ? -28.176 -1.331 -19.725 1.00 57.41 173 ILE A CA 1
ATOM 1327 C C . ILE A 1 173 ? -27.584 -1.357 -21.134 1.00 57.41 173 ILE A C 1
ATOM 1329 O O . ILE A 1 173 ? -26.369 -1.267 -21.314 1.00 57.41 173 ILE A O 1
ATOM 1333 N N . ASP A 1 174 ? -28.453 -1.512 -22.129 1.00 50.84 174 ASP A N 1
ATOM 1334 C CA . ASP A 1 174 ? -28.106 -1.422 -23.543 1.00 50.84 174 ASP A CA 1
ATOM 1335 C C . ASP A 1 174 ? -27.489 -0.050 -23.863 1.00 50.84 174 ASP A C 1
ATOM 1337 O O . ASP A 1 174 ? -28.109 1.003 -23.699 1.00 50.84 174 ASP A O 1
ATOM 1341 N N . SER A 1 175 ? -26.250 -0.063 -24.355 1.00 56.16 175 SER A N 1
ATOM 1342 C CA . SER A 1 175 ? -25.422 1.118 -24.651 1.00 56.16 175 SER A CA 1
ATOM 1343 C C . SER A 1 175 ? -25.868 1.891 -25.912 1.00 56.16 175 SER A C 1
ATOM 1345 O O . SER A 1 175 ? -25.111 2.673 -26.480 1.00 56.16 175 SER A O 1
ATOM 1347 N N . SER A 1 176 ? -27.107 1.695 -26.377 1.00 55.97 176 SER A N 1
ATOM 1348 C CA . SER A 1 176 ? -27.591 2.222 -27.663 1.00 55.97 176 SER A CA 1
ATOM 1349 C C . SER A 1 176 ? -28.245 3.613 -27.592 1.00 55.97 176 SER A C 1
ATOM 1351 O O . SER A 1 176 ? -28.579 4.165 -28.638 1.00 55.97 176 SER A O 1
ATOM 1353 N N . HIS A 1 177 ? -28.427 4.214 -26.410 1.00 54.78 177 HIS A N 1
ATOM 1354 C CA . HIS A 1 177 ? -29.156 5.492 -26.275 1.00 54.78 177 HIS A CA 1
ATOM 1355 C C . HIS A 1 177 ? -28.291 6.742 -26.025 1.00 54.78 177 HIS A C 1
ATOM 1357 O O . HIS A 1 177 ? -28.824 7.849 -25.982 1.00 54.78 177 HIS A O 1
ATOM 1363 N N . ALA A 1 178 ? -26.964 6.627 -25.914 1.00 52.50 178 ALA A N 1
ATOM 1364 C CA . ALA A 1 178 ? -26.116 7.777 -25.564 1.00 52.50 178 ALA A CA 1
ATOM 1365 C C . ALA A 1 178 ? -25.855 8.778 -26.715 1.00 52.50 178 ALA A C 1
ATOM 1367 O O . ALA A 1 178 ? -25.399 9.888 -26.456 1.00 52.50 178 ALA A O 1
ATOM 1368 N N . ASN A 1 179 ? -26.176 8.444 -27.971 1.00 51.38 179 ASN A N 1
ATOM 1369 C CA . ASN A 1 179 ? -25.833 9.285 -29.131 1.00 51.38 179 ASN A CA 1
ATOM 1370 C C . ASN A 1 179 ? -26.954 10.207 -29.647 1.00 51.38 179 ASN A C 1
ATOM 1372 O O . ASN A 1 179 ? -26.749 10.890 -30.645 1.00 51.38 179 ASN A O 1
ATOM 1376 N N . GLN A 1 180 ? -28.116 10.285 -28.985 1.00 52.75 180 GLN A N 1
ATOM 1377 C CA . GLN A 1 180 ? -29.224 11.143 -29.450 1.00 52.75 180 GLN A CA 1
ATOM 1378 C C . GLN A 1 180 ? -29.372 12.487 -28.718 1.00 52.75 180 GLN A C 1
ATOM 1380 O O . GLN A 1 180 ? -30.184 13.309 -29.129 1.00 52.75 180 GLN A O 1
ATOM 1385 N N . ILE A 1 181 ? -28.576 12.763 -27.677 1.00 54.09 181 ILE A N 1
ATOM 1386 C CA . ILE A 1 181 ? -28.734 13.993 -26.874 1.00 54.09 181 ILE A CA 1
ATOM 1387 C C . ILE A 1 181 ? -27.834 15.153 -27.359 1.00 54.09 181 ILE A C 1
ATOM 1389 O O . ILE A 1 181 ? -28.101 16.306 -27.036 1.00 54.09 181 ILE A O 1
ATOM 1393 N N . ILE A 1 182 ? -26.835 14.911 -28.220 1.00 55.31 182 ILE A N 1
ATOM 1394 C CA . ILE A 1 182 ? -25.871 15.948 -28.668 1.00 55.31 182 ILE A CA 1
ATOM 1395 C C . ILE A 1 182 ? -26.216 16.533 -30.059 1.00 55.31 182 ILE A C 1
ATOM 1397 O O . ILE A 1 182 ? -25.346 17.032 -30.760 1.00 55.31 182 ILE A O 1
ATOM 1401 N N . MET A 1 183 ? -27.478 16.493 -30.507 1.00 52.72 183 MET A N 1
ATOM 1402 C CA . MET A 1 183 ? -27.871 17.148 -31.776 1.00 52.72 183 MET A CA 1
ATOM 1403 C C . MET A 1 183 ? -28.941 18.241 -31.670 1.00 52.72 183 MET A C 1
ATOM 1405 O O . MET A 1 183 ? -29.217 18.890 -32.671 1.00 52.72 183 MET A O 1
ATOM 1409 N N . ASN A 1 184 ? -29.464 18.549 -30.477 1.00 47.31 184 ASN A N 1
ATOM 1410 C CA . ASN A 1 184 ? -30.493 19.591 -30.317 1.00 47.31 184 ASN A CA 1
ATOM 1411 C C . ASN A 1 184 ? -30.000 20.906 -29.680 1.00 47.31 184 ASN A C 1
ATOM 1413 O O . ASN A 1 184 ? -30.823 21.721 -29.280 1.00 47.31 184 ASN A O 1
ATOM 1417 N N . SER A 1 185 ? -28.686 21.148 -29.581 1.00 49.09 185 SER A N 1
ATOM 1418 C CA . SER A 1 185 ? -28.149 22.391 -28.988 1.00 49.09 185 SER A CA 1
ATOM 1419 C C . SER A 1 185 ? -27.651 23.432 -29.999 1.00 49.09 185 SER A C 1
ATOM 1421 O O . SER A 1 185 ? -26.935 24.350 -29.608 1.00 49.09 185 SER A O 1
ATOM 1423 N N . TYR A 1 186 ? -27.998 23.304 -31.282 1.00 49.97 186 TYR A N 1
ATOM 1424 C CA . TYR A 1 186 ? -27.698 24.314 -32.304 1.00 49.97 186 TYR A CA 1
ATOM 1425 C C . TYR A 1 186 ? -28.973 24.697 -33.059 1.00 49.97 186 TYR A C 1
ATOM 1427 O O . TYR A 1 186 ? -29.156 24.339 -34.221 1.00 49.97 186 TYR A O 1
ATOM 1435 N N . ALA A 1 187 ? -29.860 25.402 -32.362 1.00 53.47 187 ALA A N 1
ATOM 1436 C CA . ALA A 1 187 ? -30.922 26.218 -32.937 1.00 53.47 187 ALA A CA 1
ATOM 1437 C C . ALA A 1 187 ? -31.002 27.522 -32.138 1.00 53.47 187 ALA A C 1
ATOM 1439 O O . ALA A 1 187 ? -30.910 27.437 -30.891 1.00 53.47 187 ALA A O 1
#

pLDDT: mean 74.22, std 20.82, range [41.31, 98.06]

Radius of gyration: 32.17 Å; chains: 1; bounding box: 67×61×82 Å

Organism: Trieres chinensis (NCBI:txid1514140)

Sequence (187 aa):
SIGEQALNAGKVAAMRGSEAKSRTDVAVKERQILHIKQEFGLELFDVLMMLEENHGWLPPDRNVRAIYDQCRRDLDDILKKNDVKREKLRQLGGDVGGSNGKSGSFRGAKFPSYRGDDSEGQGGQTQPPGVGTRDQPSVHAMPRGDPVAATPSAPQQQHKASFSTPQFQDNHIDSSHANQIIMNSYA

Foldseek 3Di:
DVVVVVVVVVVVVVVVVVVVVVVVVVVVVVVVVVVVVVVVVVVVLVVQVVCCVPPVDADPDPVRRVVSVVVVVVVVVVVVVVVVVVVVCVVVVNPPPDPDDPPPPVCDPPPPPPPPPPPPDDDDDDDDDDDDDDDDDDDDDDDDDDDDDDDDDDDDDDDPPPDDDDDDDPPPDPPPPPPPPPPPPPD